Protein AF-A0A9E2NVZ0-F1 (afdb_monomer_lite)

Secondary structure (DSSP, 8-state):
-HHHHHHHHHHTTT-HHHHHHHHHTT----HHHHHH-----SSEEEETTSTTS-GGGTSSSS--SEEEEEE-GGGTTS-EEEEEE---HHHHHHHHHHHTTTPEEEEETTT--HHHHHHHHHTT--EEEE-SS-GGG-S--SS--TTEEEEES-SSS--PPPSSS-HHHHHHHH-SEEEEES--HHHHHHHHTTTTTS--EEEEEGGGTT-HHHHHHS-TTTEEEESSGGGS------

InterPro domains:
  IPR057666 Smf/DprA, SLOG domain [PF02481] (47-87)

Sequence (238 aa):
MKKLILYLLEKYHGNWDMIYDSISNKEPIDWNIVNKVNDKFDFEYMPIVSDNYPNKLKTIYMPPFSLFYKGNLNFINKNVLSIIGNLNHNEVDQLLRLAKNNVVICITNNDLNEYLFNKIISLKIRAIILCEKSINNFKFKKTNYNNIILLSEYNNSNFDKSIDQTIERLLYAFSDKIFIKNVSKERLMYLISNYENEPKNFYSLEKYKDNIELNNIFNKNQLSFVKQIDDINFLVKS

Radius of gyration: 18.4 Å; chains: 1; bounding box: 43×40×50 Å

Structure (mmCIF, N/CA/C/O backbone):
data_AF-A0A9E2NVZ0-F1
#
_entry.id   AF-A0A9E2NVZ0-F1
#
loop_
_atom_site.group_PDB
_atom_site.id
_atom_site.type_symbol
_atom_site.label_atom_id
_atom_site.label_alt_id
_atom_site.label_comp_id
_atom_site.label_asym_id
_atom_site.label_entity_id
_atom_site.label_seq_id
_atom_site.pdbx_PDB_ins_code
_atom_site.Cartn_x
_atom_site.Cartn_y
_atom_site.Cartn_z
_atom_site.occupancy
_atom_site.B_iso_or_equiv
_atom_site.auth_seq_id
_atom_site.auth_comp_id
_atom_site.auth_asym_id
_atom_site.auth_atom_id
_atom_site.pdbx_PDB_model_num
ATOM 1 N N . MET A 1 1 ? 7.855 -4.351 -23.048 1.00 83.12 1 MET A N 1
ATOM 2 C CA . MET A 1 1 ? 7.614 -3.364 -21.970 1.00 83.12 1 MET A CA 1
ATOM 3 C C . MET A 1 1 ? 7.941 -3.898 -20.571 1.00 83.12 1 MET A C 1
ATOM 5 O O . MET A 1 1 ? 8.785 -3.308 -19.917 1.00 83.12 1 MET A O 1
ATOM 9 N N . LYS A 1 2 ? 7.372 -5.029 -20.113 1.00 88.19 2 LYS A N 1
ATOM 10 C CA . LYS A 1 2 ? 7.627 -5.567 -18.752 1.00 88.19 2 LYS A CA 1
ATOM 11 C C . LYS A 1 2 ? 9.113 -5.782 -18.408 1.00 88.19 2 LYS A C 1
ATOM 13 O O . LYS A 1 2 ? 9.548 -5.347 -17.351 1.00 88.19 2 LYS A O 1
ATOM 18 N N . LYS A 1 3 ? 9.897 -6.398 -19.307 1.00 89.50 3 LYS A N 1
ATOM 19 C CA . LYS A 1 3 ? 11.349 -6.600 -19.108 1.00 89.50 3 LYS A CA 1
ATOM 20 C C . LYS A 1 3 ? 12.141 -5.295 -19.027 1.00 89.50 3 LYS A C 1
ATOM 22 O O . LYS A 1 3 ? 13.093 -5.223 -18.268 1.00 89.50 3 LYS A O 1
ATOM 27 N N . LEU A 1 4 ? 11.728 -4.268 -19.772 1.00 92.94 4 LEU A N 1
ATOM 28 C CA . LEU A 1 4 ? 12.364 -2.955 -19.699 1.00 92.94 4 LEU A CA 1
ATOM 29 C C . LEU A 1 4 ? 12.153 -2.328 -18.317 1.00 92.94 4 LEU A C 1
ATOM 31 O O . LEU A 1 4 ? 13.103 -1.853 -17.718 1.00 92.94 4 LEU A O 1
ATOM 35 N N . ILE A 1 5 ? 10.929 -2.379 -17.787 1.00 93.88 5 ILE A N 1
ATOM 36 C CA . ILE A 1 5 ? 10.644 -1.877 -16.435 1.00 93.88 5 ILE A CA 1
ATOM 37 C C . ILE A 1 5 ? 11.486 -2.623 -15.395 1.00 93.88 5 ILE A C 1
ATOM 39 O O . ILE A 1 5 ? 12.094 -1.986 -14.542 1.00 93.88 5 ILE A O 1
ATOM 43 N N . LEU A 1 6 ? 11.571 -3.954 -15.493 1.00 92.06 6 LEU A N 1
ATOM 44 C CA . LEU A 1 6 ? 12.400 -4.748 -14.585 1.00 92.06 6 LEU A CA 1
ATOM 45 C C . LEU A 1 6 ? 13.889 -4.382 -14.691 1.00 92.06 6 LEU A C 1
ATOM 47 O O . LEU A 1 6 ? 14.533 -4.172 -13.670 1.00 92.06 6 LEU A O 1
ATOM 51 N N . TYR A 1 7 ? 14.408 -4.223 -15.911 1.00 93.44 7 TYR A N 1
ATOM 52 C CA . TYR A 1 7 ? 15.768 -3.740 -16.157 1.00 93.44 7 TYR A CA 1
ATOM 53 C C . TYR A 1 7 ? 16.036 -2.386 -15.487 1.00 93.44 7 TYR A C 1
ATOM 55 O O . TYR A 1 7 ? 17.049 -2.227 -14.814 1.00 93.44 7 TYR A O 1
ATOM 63 N N . LEU A 1 8 ? 15.133 -1.415 -15.651 1.00 94.00 8 LEU A N 1
ATOM 64 C CA . LEU A 1 8 ? 15.290 -0.081 -15.068 1.00 94.00 8 LEU A CA 1
ATOM 65 C C . LEU A 1 8 ? 15.237 -0.127 -13.537 1.00 94.00 8 LEU A C 1
ATOM 67 O O . LEU A 1 8 ? 16.029 0.545 -12.884 1.00 94.00 8 LEU A O 1
ATOM 71 N N . LEU A 1 9 ? 14.363 -0.960 -12.966 1.00 91.69 9 LEU A N 1
ATOM 72 C CA . LEU A 1 9 ? 14.306 -1.190 -11.520 1.00 91.69 9 LEU A CA 1
ATOM 73 C C . LEU A 1 9 ? 15.616 -1.773 -10.982 1.00 91.69 9 LEU A C 1
ATOM 75 O O . LEU A 1 9 ? 16.068 -1.353 -9.923 1.00 91.69 9 LEU A O 1
ATOM 79 N N . GLU A 1 10 ? 16.246 -2.703 -11.704 1.00 89.56 10 GLU A N 1
ATOM 80 C CA . GLU A 1 10 ? 17.553 -3.248 -11.322 1.00 89.56 10 GLU A CA 1
ATOM 81 C C . GLU A 1 10 ? 18.675 -2.218 -11.471 1.00 89.56 10 GLU A C 1
ATOM 83 O O . GLU A 1 10 ? 19.446 -2.024 -10.531 1.00 89.56 10 GLU A O 1
ATOM 88 N N . LYS A 1 11 ? 18.739 -1.53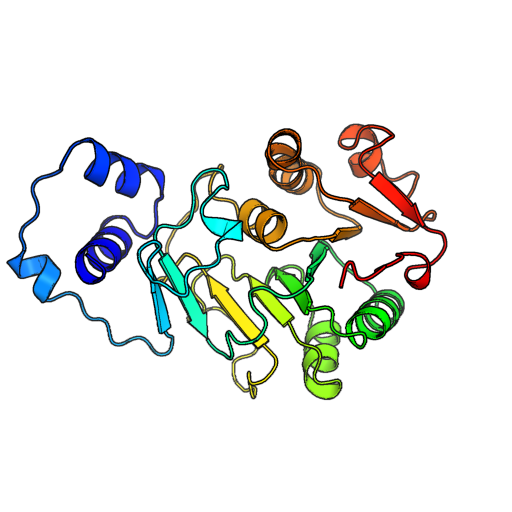4 -12.621 1.00 91.69 11 LYS A N 1
ATOM 89 C CA . LYS A 1 11 ? 19.762 -0.530 -12.946 1.00 91.69 11 LYS A CA 1
ATOM 90 C C . LYS A 1 11 ? 19.761 0.637 -11.962 1.00 91.69 11 LYS A C 1
ATOM 92 O O . LYS A 1 11 ? 20.824 1.087 -11.551 1.00 91.69 11 LYS A O 1
ATOM 97 N N . TYR A 1 12 ? 18.575 1.123 -11.607 1.00 92.12 12 TYR A N 1
ATOM 98 C CA . TYR A 1 12 ? 18.390 2.287 -10.743 1.00 92.12 12 TYR A CA 1
ATOM 99 C C . TYR A 1 12 ? 18.000 1.914 -9.313 1.00 92.12 12 TYR A C 1
ATOM 101 O O . TYR A 1 12 ? 17.611 2.777 -8.533 1.00 92.12 12 TYR A O 1
ATOM 109 N N . HIS A 1 13 ? 18.092 0.629 -8.960 1.00 89.38 13 HIS A N 1
ATOM 110 C CA . HIS A 1 13 ? 17.803 0.108 -7.622 1.00 89.38 13 HIS A CA 1
ATOM 111 C C . HIS A 1 13 ? 16.420 0.496 -7.066 1.00 89.38 13 HIS A C 1
ATOM 113 O O . HIS A 1 13 ? 16.228 0.578 -5.857 1.00 89.38 13 HIS A O 1
ATOM 119 N N . GLY A 1 14 ? 15.439 0.712 -7.942 1.00 88.94 14 GLY A N 1
ATOM 120 C CA . GLY A 1 14 ? 14.098 1.147 -7.557 1.00 88.94 14 GLY A CA 1
ATOM 121 C C . GLY A 1 14 ? 13.960 2.642 -7.252 1.00 88.94 14 GLY A C 1
ATOM 122 O O . GLY A 1 14 ? 12.887 3.041 -6.801 1.00 88.94 14 GLY A O 1
ATOM 123 N N . ASN A 1 15 ? 14.988 3.462 -7.514 1.00 90.88 15 ASN A N 1
ATOM 124 C CA . ASN A 1 15 ? 14.900 4.918 -7.418 1.00 90.88 15 ASN A CA 1
ATOM 125 C C . ASN A 1 15 ? 13.904 5.454 -8.449 1.00 90.88 15 ASN A C 1
ATOM 127 O O . ASN A 1 15 ? 14.134 5.361 -9.656 1.00 90.88 15 ASN A O 1
ATOM 131 N N . TRP A 1 16 ? 12.796 6.011 -7.967 1.00 93.12 16 TRP A N 1
ATOM 132 C CA . TRP A 1 16 ? 11.724 6.460 -8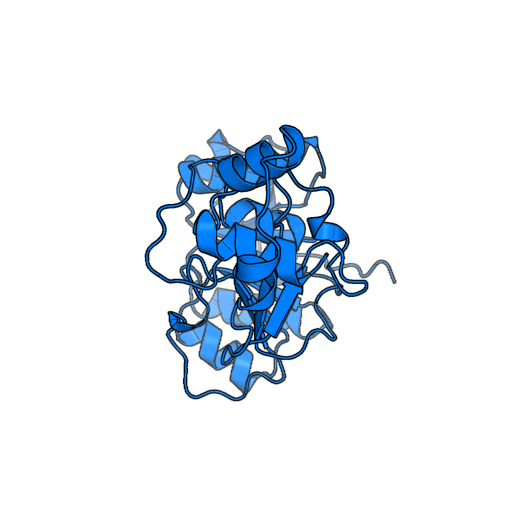.843 1.00 93.12 16 TRP A CA 1
ATOM 133 C C . TRP A 1 16 ? 12.155 7.592 -9.785 1.00 93.12 16 TRP A C 1
ATOM 135 O O . TRP A 1 16 ? 11.894 7.486 -10.981 1.00 93.12 16 TRP A O 1
ATOM 145 N N . ASP A 1 17 ? 12.845 8.619 -9.277 1.00 92.94 17 ASP A N 1
ATOM 146 C CA . ASP A 1 17 ? 13.248 9.798 -10.059 1.00 92.94 17 ASP A CA 1
ATOM 147 C C . ASP A 1 17 ? 14.198 9.407 -11.189 1.00 92.94 17 ASP A C 1
ATOM 149 O O . ASP A 1 17 ? 13.962 9.736 -12.347 1.00 92.94 17 ASP A O 1
ATOM 153 N N . MET A 1 18 ? 15.209 8.586 -10.892 1.00 93.69 18 MET A N 1
ATOM 154 C CA . MET A 1 18 ? 16.154 8.116 -11.908 1.00 93.69 18 MET A CA 1
ATOM 155 C C . MET A 1 18 ? 15.476 7.263 -12.987 1.00 93.69 18 MET A C 1
ATOM 157 O O . MET A 1 18 ? 15.799 7.379 -14.172 1.00 93.69 18 MET A O 1
ATOM 161 N N . ILE A 1 19 ? 14.518 6.411 -12.603 1.00 94.19 19 ILE A N 1
ATOM 162 C CA . ILE A 1 19 ? 13.745 5.625 -13.572 1.00 94.19 19 ILE A CA 1
ATOM 163 C C . ILE A 1 19 ? 12.884 6.561 -14.422 1.00 94.19 19 ILE A C 1
ATOM 165 O O . ILE A 1 19 ? 12.905 6.454 -15.650 1.00 94.19 19 ILE A O 1
ATOM 169 N N . TYR A 1 20 ? 12.157 7.488 -13.799 1.00 95.12 20 TYR A N 1
ATOM 170 C CA . TYR A 1 20 ? 11.312 8.450 -14.497 1.00 95.12 20 TYR A CA 1
ATOM 171 C C . TYR A 1 20 ? 12.118 9.312 -15.474 1.00 95.12 20 TYR A C 1
ATOM 173 O O . TYR A 1 20 ? 11.728 9.443 -16.637 1.00 95.12 20 TYR A O 1
ATOM 181 N N . ASP A 1 21 ? 13.270 9.823 -15.049 1.00 95.50 21 ASP A N 1
ATOM 182 C CA . ASP A 1 21 ? 14.170 10.630 -15.868 1.00 95.50 21 ASP A CA 1
ATOM 183 C C . ASP A 1 21 ? 14.737 9.830 -17.038 1.00 95.50 21 ASP A C 1
ATOM 185 O O . ASP A 1 21 ? 14.776 10.334 -18.161 1.00 95.50 21 ASP A O 1
ATOM 189 N N . SER A 1 22 ? 15.124 8.568 -16.821 1.00 95.81 22 SER A N 1
ATOM 190 C CA . SER A 1 22 ? 15.619 7.704 -17.902 1.00 95.81 22 SER A CA 1
ATOM 191 C C . SER A 1 22 ? 14.569 7.481 -18.994 1.00 95.81 22 SER A C 1
ATOM 193 O O . SER A 1 22 ? 14.885 7.500 -20.186 1.00 95.81 22 SER A O 1
ATOM 195 N N . ILE A 1 23 ? 13.300 7.330 -18.601 1.00 94.19 23 ILE A N 1
ATOM 196 C CA . ILE A 1 23 ? 12.178 7.147 -19.524 1.00 94.19 23 ILE A CA 1
ATOM 197 C C . ILE A 1 23 ? 11.861 8.467 -20.233 1.00 94.19 23 ILE A C 1
ATOM 199 O O . ILE A 1 23 ? 11.748 8.497 -21.460 1.00 94.19 23 ILE A O 1
ATOM 203 N N . SER A 1 24 ? 11.747 9.559 -19.474 1.00 94.88 24 SER A N 1
ATOM 204 C CA . SER A 1 24 ? 11.370 10.885 -19.976 1.00 94.88 24 SER A CA 1
ATOM 205 C C . SER A 1 24 ? 12.396 11.434 -20.963 1.00 94.88 24 SER A C 1
ATOM 207 O O . SER A 1 24 ? 12.030 11.955 -22.017 1.00 94.88 24 SER A O 1
ATOM 209 N N . ASN A 1 25 ? 13.682 11.228 -20.675 1.00 96.56 25 ASN A N 1
ATOM 210 C CA . ASN A 1 25 ? 14.786 11.644 -21.537 1.00 96.56 25 ASN A CA 1
ATOM 211 C C . ASN A 1 25 ? 15.115 10.627 -22.642 1.00 96.56 25 ASN A C 1
ATOM 213 O O . ASN A 1 25 ? 16.047 10.854 -23.411 1.00 96.56 25 ASN A O 1
ATOM 217 N N . LYS A 1 26 ? 14.351 9.527 -22.751 1.00 94.38 26 LYS A N 1
ATOM 218 C CA . LYS A 1 26 ? 14.560 8.449 -23.733 1.00 94.38 26 LYS A CA 1
ATOM 219 C C . LYS A 1 26 ? 16.007 7.955 -23.745 1.00 94.38 26 LYS A C 1
ATOM 221 O O . LYS A 1 26 ? 16.623 7.858 -24.808 1.00 94.38 26 LYS A O 1
ATOM 226 N N . GLU A 1 27 ? 16.544 7.674 -22.559 1.00 94.56 27 GLU A N 1
ATOM 227 C CA . GLU A 1 27 ? 17.902 7.164 -22.406 1.00 94.56 27 GLU A CA 1
ATOM 228 C C . GLU A 1 27 ? 18.142 5.993 -23.383 1.00 94.56 27 GLU A C 1
ATOM 230 O O . GLU A 1 27 ? 17.300 5.091 -23.476 1.00 94.56 27 GLU A O 1
ATOM 235 N N . PRO A 1 28 ? 19.260 5.979 -24.134 1.00 94.00 28 PRO A N 1
ATOM 236 C CA . PRO A 1 28 ? 19.590 4.859 -25.004 1.00 94.00 28 PRO A CA 1
ATOM 237 C C . PRO A 1 28 ? 19.654 3.538 -24.226 1.00 94.00 28 PRO A C 1
ATOM 239 O O . PRO A 1 28 ? 20.349 3.422 -23.218 1.00 94.00 28 PRO A O 1
ATOM 242 N N . ILE A 1 29 ? 18.943 2.521 -24.718 1.00 93.75 29 ILE A N 1
ATOM 243 C CA . ILE A 1 29 ? 18.839 1.205 -24.077 1.00 93.75 29 ILE A CA 1
ATOM 244 C C . ILE A 1 29 ? 19.488 0.142 -24.961 1.00 93.75 29 ILE A C 1
ATOM 246 O O . ILE A 1 29 ? 19.088 -0.053 -26.111 1.00 93.75 29 ILE A O 1
ATOM 250 N N . ASP A 1 30 ? 20.435 -0.609 -24.394 1.00 93.38 30 ASP A N 1
ATOM 251 C CA . ASP A 1 30 ? 20.927 -1.844 -25.004 1.00 93.38 30 ASP A CA 1
ATOM 252 C C . ASP A 1 30 ? 19.957 -2.999 -24.718 1.00 93.38 30 ASP A C 1
ATOM 254 O O . ASP A 1 30 ? 19.926 -3.593 -23.633 1.00 93.38 30 ASP A O 1
ATOM 258 N N . TRP A 1 31 ? 19.164 -3.348 -25.728 1.00 93.31 31 TRP A N 1
ATOM 259 C CA . TRP A 1 31 ? 18.188 -4.432 -25.646 1.00 93.31 31 TRP A CA 1
ATOM 260 C C . TRP A 1 31 ? 18.813 -5.810 -25.403 1.00 93.31 31 TRP A C 1
ATOM 262 O O . TRP A 1 31 ? 18.131 -6.689 -24.872 1.00 93.31 31 TRP A O 1
ATOM 272 N N . ASN A 1 32 ? 20.099 -6.015 -25.712 1.00 93.19 32 ASN A N 1
ATOM 273 C CA . ASN A 1 32 ? 20.780 -7.268 -25.382 1.00 93.19 32 ASN A CA 1
ATOM 274 C C . ASN A 1 32 ? 20.917 -7.452 -23.870 1.00 93.19 32 ASN A C 1
ATOM 276 O O . ASN A 1 32 ? 20.829 -8.581 -23.387 1.00 93.19 32 ASN A O 1
ATOM 280 N N . ILE A 1 33 ? 21.102 -6.361 -23.121 1.00 91.44 33 ILE A N 1
ATOM 281 C CA . ILE A 1 33 ? 21.151 -6.390 -21.655 1.00 91.44 33 ILE A CA 1
ATOM 282 C C . ILE A 1 33 ? 19.743 -6.606 -21.100 1.00 91.44 33 ILE A C 1
ATOM 284 O O . ILE A 1 33 ? 19.542 -7.505 -20.287 1.00 91.44 33 ILE A O 1
ATOM 288 N N . VAL A 1 34 ? 18.748 -5.867 -21.603 1.00 92.12 34 VAL A N 1
ATOM 289 C CA . VAL A 1 34 ? 17.343 -6.007 -21.171 1.00 92.12 34 VAL A CA 1
ATOM 290 C C . VAL A 1 34 ? 16.836 -7.440 -21.341 1.00 92.12 34 VAL A C 1
ATOM 292 O O . VAL A 1 34 ? 16.150 -7.975 -20.472 1.00 92.12 34 VAL A O 1
ATOM 295 N N . ASN A 1 35 ? 17.185 -8.095 -22.450 1.00 89.25 35 ASN A N 1
ATOM 296 C CA . ASN A 1 35 ? 16.751 -9.463 -22.720 1.00 89.25 35 ASN A CA 1
ATOM 297 C C . ASN A 1 35 ? 17.386 -10.502 -21.783 1.00 89.25 35 ASN A C 1
ATOM 299 O O . ASN A 1 35 ? 16.793 -11.570 -21.605 1.00 89.25 35 ASN A O 1
ATOM 303 N N . LYS A 1 36 ? 18.538 -10.179 -21.177 1.00 88.56 36 LYS A N 1
ATOM 304 C CA . LYS A 1 36 ? 19.273 -11.019 -20.218 1.00 88.56 36 LYS A CA 1
ATOM 305 C C . LYS A 1 36 ? 18.851 -10.817 -18.761 1.00 88.56 36 LYS A C 1
ATOM 307 O O . LYS A 1 36 ? 19.298 -11.591 -17.919 1.00 88.56 36 LYS A O 1
ATOM 312 N N . VAL A 1 37 ? 18.023 -9.813 -18.461 1.00 85.62 37 VAL A N 1
ATOM 313 C CA . VAL A 1 37 ? 17.510 -9.592 -17.102 1.00 85.62 37 VAL A CA 1
ATOM 314 C C . VAL A 1 37 ? 16.804 -10.849 -16.606 1.00 85.62 37 VAL A C 1
ATOM 316 O O . VAL A 1 37 ? 15.959 -11.418 -17.304 1.00 85.62 37 VAL A O 1
ATOM 319 N N . ASN A 1 38 ? 17.196 -11.287 -15.411 1.00 75.56 38 ASN A N 1
ATOM 320 C CA . ASN A 1 38 ? 16.696 -12.500 -14.791 1.00 75.56 38 ASN A CA 1
ATOM 321 C C . ASN A 1 38 ? 15.395 -12.192 -14.047 1.00 75.56 38 ASN A C 1
ATOM 323 O O . ASN A 1 38 ? 15.379 -11.408 -13.108 1.00 75.56 38 ASN A O 1
ATOM 327 N N . ASP A 1 39 ? 14.310 -12.845 -14.442 1.00 72.31 39 ASP A N 1
ATOM 328 C CA . ASP A 1 39 ? 12.994 -12.724 -13.814 1.00 72.31 39 ASP A CA 1
ATOM 329 C C . ASP A 1 39 ? 12.719 -13.826 -12.778 1.00 72.31 39 ASP A C 1
ATOM 331 O O . ASP A 1 39 ? 11.611 -13.926 -12.247 1.00 72.31 39 ASP A O 1
ATOM 335 N N . LYS A 1 40 ? 13.724 -14.650 -12.454 1.00 75.19 40 LYS A N 1
ATOM 336 C CA . LYS A 1 40 ? 13.611 -15.710 -11.447 1.00 75.19 40 LYS A CA 1
ATOM 337 C C . LYS A 1 40 ? 13.743 -15.142 -10.037 1.00 75.19 40 LYS A C 1
ATOM 339 O O . LYS A 1 40 ? 14.825 -15.151 -9.452 1.00 75.19 40 LYS A O 1
ATOM 344 N N . PHE A 1 41 ? 12.621 -14.693 -9.493 1.00 79.00 41 PHE A N 1
ATOM 345 C CA . PHE A 1 41 ? 12.470 -14.355 -8.081 1.00 79.00 41 PHE A CA 1
ATOM 346 C C . PHE A 1 41 ? 11.609 -15.407 -7.362 1.00 79.00 41 PHE A C 1
ATOM 348 O O . PHE A 1 41 ? 10.772 -16.063 -7.978 1.00 79.00 41 PHE A O 1
ATOM 355 N N . ASP A 1 42 ? 11.744 -15.513 -6.036 1.00 82.62 42 ASP A N 1
ATOM 356 C CA . ASP A 1 42 ? 10.848 -16.321 -5.178 1.00 82.62 42 ASP A CA 1
ATOM 357 C C . ASP A 1 42 ? 9.477 -15.646 -4.930 1.00 82.62 42 ASP A C 1
ATOM 359 O O . ASP A 1 42 ? 8.699 -16.040 -4.048 1.00 82.62 42 ASP A O 1
ATOM 363 N N . PHE A 1 43 ? 9.213 -14.572 -5.667 1.00 85.56 43 PHE A N 1
ATOM 364 C CA . PHE A 1 43 ? 8.031 -13.729 -5.626 1.00 85.56 43 PHE A CA 1
ATOM 365 C C . PHE A 1 43 ? 7.684 -13.281 -7.046 1.00 85.56 43 PHE A C 1
ATOM 367 O O . PHE A 1 43 ? 8.495 -13.360 -7.965 1.00 85.56 43 PHE A O 1
ATOM 374 N N . GLU A 1 44 ? 6.466 -12.801 -7.230 1.00 90.88 44 GLU A N 1
ATOM 375 C CA . GLU A 1 44 ? 5.999 -12.310 -8.518 1.00 90.88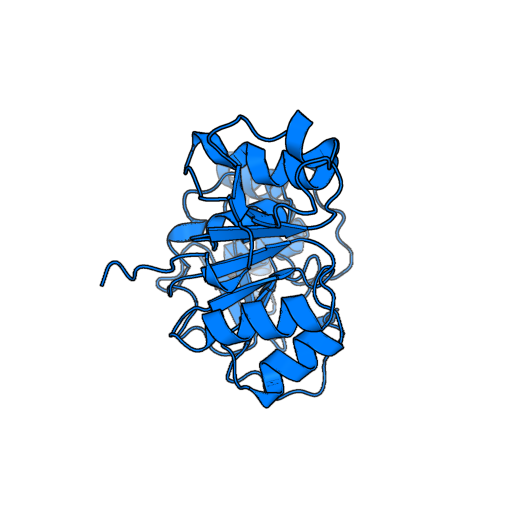 44 GLU A CA 1
ATOM 376 C C . GLU A 1 44 ? 6.241 -10.802 -8.630 1.00 90.88 44 GLU A C 1
ATOM 378 O O . GLU A 1 44 ? 6.489 -10.113 -7.637 1.00 90.88 44 GLU A O 1
ATOM 383 N N . TYR A 1 45 ? 6.179 -10.275 -9.851 1.00 92.25 45 TYR A N 1
ATOM 384 C CA . TYR A 1 45 ? 6.269 -8.842 -10.098 1.00 92.25 45 TYR A CA 1
ATOM 385 C C . TYR A 1 45 ? 5.159 -8.388 -11.042 1.00 92.25 45 TYR A C 1
ATOM 387 O O . TYR A 1 45 ? 4.789 -9.070 -11.998 1.00 92.25 45 TYR A O 1
ATOM 395 N N . MET A 1 46 ? 4.621 -7.211 -10.757 1.00 94.00 46 MET A N 1
ATOM 396 C CA . MET A 1 46 ? 3.489 -6.611 -11.439 1.00 94.00 46 MET A CA 1
ATOM 397 C C . MET A 1 46 ? 3.870 -5.196 -11.877 1.00 94.00 46 MET A C 1
ATOM 399 O O . MET A 1 46 ? 3.677 -4.240 -11.122 1.00 94.00 46 MET A O 1
ATOM 403 N N . PRO A 1 47 ? 4.425 -5.047 -13.092 1.00 94.31 47 PRO A N 1
ATOM 404 C CA . PRO A 1 47 ? 4.705 -3.742 -13.679 1.00 94.31 47 PRO A CA 1
ATOM 405 C C . PRO A 1 47 ? 3.437 -2.900 -13.825 1.00 94.31 47 PRO A C 1
ATOM 407 O O . PRO A 1 47 ? 2.374 -3.465 -14.083 1.00 94.31 47 PRO A O 1
ATOM 410 N N . ILE A 1 48 ? 3.562 -1.572 -13.785 1.00 94.75 48 ILE A N 1
ATOM 411 C CA . ILE A 1 48 ? 2.454 -0.604 -13.927 1.00 94.75 48 ILE A CA 1
ATOM 412 C C . ILE A 1 48 ? 1.623 -0.788 -15.208 1.00 94.75 48 ILE A C 1
ATOM 414 O O . ILE A 1 48 ? 0.433 -0.486 -15.244 1.00 94.75 48 ILE A O 1
ATOM 418 N N . VAL A 1 49 ? 2.242 -1.350 -16.250 1.00 92.56 49 VAL A N 1
ATOM 419 C CA . VAL A 1 49 ? 1.617 -1.684 -17.542 1.00 92.56 49 VAL A CA 1
ATOM 420 C C . VAL A 1 49 ? 0.862 -3.019 -17.543 1.00 92.56 49 VAL A C 1
ATOM 422 O O . VAL A 1 49 ? 0.415 -3.464 -18.594 1.00 92.56 49 VAL A O 1
ATOM 425 N N . SER A 1 50 ? 0.791 -3.717 -16.410 1.00 92.12 50 SER A N 1
ATOM 426 C CA . SER A 1 50 ? 0.072 -4.990 -16.305 1.00 92.12 50 SER A CA 1
ATOM 427 C C . SER A 1 50 ? -1.419 -4.746 -16.101 1.00 92.12 50 SER A C 1
ATOM 429 O O . SER A 1 50 ? -1.804 -3.864 -15.335 1.00 92.12 50 SER A O 1
ATOM 431 N N . ASP A 1 51 ? -2.258 -5.572 -16.723 1.00 90.69 51 ASP A N 1
ATOM 432 C CA . ASP A 1 51 ? -3.721 -5.436 -16.646 1.00 90.69 51 ASP A CA 1
ATOM 433 C C . ASP A 1 51 ? -4.254 -5.560 -15.212 1.00 90.69 51 ASP A C 1
ATOM 435 O O . ASP A 1 51 ? -5.219 -4.902 -14.834 1.00 90.69 51 ASP A O 1
ATOM 439 N N . ASN A 1 52 ? -3.590 -6.373 -14.389 1.00 89.75 52 ASN A N 1
ATOM 440 C CA . ASN A 1 52 ? -3.924 -6.588 -12.984 1.00 89.75 52 ASN A CA 1
ATOM 441 C C . ASN A 1 52 ? -3.320 -5.543 -12.027 1.00 89.75 52 ASN A C 1
ATOM 443 O O . ASN A 1 52 ? -3.529 -5.657 -10.818 1.00 89.75 52 ASN A O 1
ATOM 447 N N . TYR A 1 53 ? -2.599 -4.532 -12.528 1.00 93.81 53 TYR A N 1
ATOM 448 C CA . TYR A 1 53 ? -2.011 -3.496 -11.681 1.00 93.81 53 TYR A CA 1
ATOM 449 C C . TYR A 1 53 ? -3.109 -2.662 -10.984 1.00 93.81 53 TYR A C 1
ATOM 451 O O . TYR A 1 53 ? -3.988 -2.134 -11.676 1.00 93.81 53 TYR A O 1
ATOM 459 N N . PRO A 1 54 ? -3.073 -2.491 -9.644 1.00 92.06 54 PRO A N 1
ATOM 460 C CA . PRO A 1 54 ? -4.122 -1.808 -8.894 1.00 92.06 54 PRO A CA 1
ATOM 461 C C . PRO A 1 54 ? -4.349 -0.382 -9.387 1.00 92.06 54 PRO A C 1
ATOM 463 O O . PRO A 1 54 ? -3.449 0.456 -9.338 1.00 92.06 54 PRO A O 1
ATOM 466 N N . ASN A 1 55 ? -5.574 -0.075 -9.820 1.00 88.75 55 ASN A N 1
ATOM 467 C CA . ASN A 1 55 ? -5.903 1.258 -10.332 1.00 88.75 55 ASN A CA 1
ATOM 468 C C . ASN A 1 55 ? -5.691 2.354 -9.277 1.00 88.75 55 ASN A C 1
ATOM 470 O O . ASN A 1 55 ? -5.213 3.427 -9.629 1.00 88.75 55 ASN A O 1
ATOM 474 N N . LYS A 1 56 ? -5.938 2.046 -7.993 1.00 88.94 56 LYS A N 1
ATOM 475 C CA . LYS A 1 56 ? -5.677 2.942 -6.852 1.00 88.94 56 LYS A CA 1
ATOM 476 C C . LYS A 1 56 ? -4.227 3.458 -6.803 1.00 88.94 56 LYS A C 1
ATOM 478 O O . LYS A 1 56 ? -3.985 4.535 -6.287 1.00 88.94 56 LYS A O 1
ATOM 483 N N . LEU A 1 57 ? -3.263 2.714 -7.356 1.00 92.12 57 LEU A N 1
ATOM 484 C CA . LEU A 1 57 ? -1.844 3.087 -7.376 1.00 92.12 57 LEU A CA 1
ATOM 485 C C . LEU A 1 57 ? -1.395 3.794 -8.659 1.00 92.12 57 LEU A C 1
ATOM 487 O O . LEU A 1 57 ? -0.247 4.222 -8.734 1.00 92.12 57 LEU A O 1
ATOM 491 N N . LYS A 1 58 ? -2.241 3.888 -9.692 1.00 90.12 58 LYS A N 1
ATOM 492 C CA . LYS A 1 58 ? -1.870 4.547 -10.959 1.00 90.12 58 LYS A CA 1
ATOM 493 C C . LYS A 1 58 ? -1.943 6.070 -10.867 1.00 90.12 58 LYS A C 1
ATOM 495 O O . LYS A 1 58 ? -1.298 6.753 -11.651 1.00 90.12 58 LYS A O 1
ATOM 500 N N . THR A 1 59 ? -2.746 6.581 -9.938 1.00 84.19 59 THR A N 1
ATOM 501 C CA . THR A 1 59 ? -3.089 8.004 -9.817 1.00 84.19 59 THR A CA 1
ATOM 502 C C . THR A 1 59 ? -2.394 8.702 -8.656 1.00 84.19 59 THR A C 1
ATOM 504 O O . THR A 1 59 ? -2.602 9.894 -8.461 1.00 84.19 59 THR A O 1
ATOM 507 N N . ILE A 1 60 ? -1.596 7.980 -7.869 1.00 88.81 60 ILE A N 1
ATOM 508 C CA . ILE A 1 60 ? -0.861 8.585 -6.758 1.00 88.81 60 ILE A CA 1
ATOM 509 C C . ILE A 1 60 ? 0.384 9.312 -7.240 1.00 88.81 60 ILE A C 1
ATOM 511 O O . ILE A 1 60 ? 0.919 9.012 -8.306 1.00 88.81 60 ILE A O 1
ATOM 515 N N . TYR A 1 61 ? 0.878 10.219 -6.403 1.00 87.62 61 TYR A N 1
ATOM 516 C CA . TYR A 1 61 ? 2.193 10.811 -6.584 1.00 87.62 61 TYR A CA 1
ATOM 517 C C . TYR A 1 61 ? 3.277 9.716 -6.626 1.00 87.62 61 TYR A C 1
ATOM 519 O O . TYR A 1 61 ? 3.275 8.778 -5.818 1.00 87.62 61 TYR A O 1
ATOM 527 N N . MET A 1 62 ? 4.170 9.828 -7.615 1.00 91.19 62 MET A N 1
ATOM 528 C CA . MET A 1 62 ? 5.248 8.877 -7.915 1.00 91.19 62 MET A CA 1
ATOM 529 C C . MET A 1 62 ? 4.775 7.416 -8.057 1.00 91.19 62 MET A C 1
ATOM 531 O O . MET A 1 62 ? 5.267 6.541 -7.345 1.00 91.19 62 MET A O 1
ATOM 535 N N . PRO A 1 63 ? 3.807 7.080 -8.930 1.00 93.81 63 PRO A N 1
ATOM 536 C CA . PRO A 1 63 ? 3.227 5.736 -8.971 1.00 93.81 63 PRO A CA 1
ATOM 537 C C . PRO A 1 63 ? 4.323 4.670 -9.176 1.00 93.81 63 PRO A C 1
ATOM 539 O O . PRO A 1 63 ? 5.202 4.871 -10.020 1.00 93.81 63 PRO A O 1
ATOM 542 N N . PRO A 1 64 ? 4.321 3.553 -8.418 1.00 94.62 64 PRO A N 1
ATOM 543 C CA . PRO A 1 64 ? 5.355 2.532 -8.565 1.00 94.62 64 PRO A CA 1
ATOM 544 C C . PRO A 1 64 ? 5.435 2.018 -10.000 1.00 94.62 64 PRO A C 1
ATOM 546 O O . PRO A 1 64 ? 4.429 1.625 -10.588 1.00 94.62 64 PRO A O 1
ATOM 549 N N . PHE A 1 65 ? 6.641 1.952 -10.561 1.00 95.31 65 PHE A N 1
ATOM 550 C CA . PHE A 1 65 ? 6.826 1.359 -11.888 1.00 95.31 65 PHE A CA 1
ATOM 551 C C . PHE A 1 65 ? 6.540 -0.148 -11.889 1.00 95.31 65 PHE A C 1
ATOM 553 O O . PHE A 1 65 ? 6.117 -0.703 -12.906 1.00 95.31 65 PHE A O 1
ATOM 560 N N . SER A 1 66 ? 6.737 -0.816 -10.751 1.00 94.50 66 SER A N 1
ATOM 561 C CA . SER A 1 66 ? 6.341 -2.202 -10.520 1.00 94.50 66 SER A CA 1
ATOM 562 C C . SER A 1 66 ? 6.110 -2.449 -9.036 1.00 94.50 66 SER A C 1
ATOM 564 O O . SER A 1 66 ? 6.713 -1.796 -8.187 1.00 94.50 66 SER A O 1
ATOM 566 N N . LEU A 1 67 ? 5.279 -3.443 -8.737 1.00 95.25 67 LEU A N 1
ATOM 567 C CA . LEU A 1 67 ? 5.143 -4.017 -7.404 1.00 95.25 67 LEU A CA 1
ATOM 568 C C . LEU A 1 67 ? 5.661 -5.446 -7.426 1.00 95.25 67 LEU A C 1
ATOM 570 O O . LEU A 1 67 ? 5.224 -6.252 -8.243 1.00 95.25 67 LEU A O 1
ATOM 574 N N . PHE A 1 68 ? 6.556 -5.776 -6.515 1.00 94.50 68 PHE A N 1
ATOM 575 C CA . PHE A 1 68 ? 6.891 -7.151 -6.182 1.00 94.50 68 PHE A CA 1
ATOM 576 C C . PHE A 1 68 ? 5.876 -7.656 -5.168 1.00 94.50 68 PHE A C 1
ATOM 578 O O . PHE A 1 68 ? 5.484 -6.907 -4.269 1.00 94.50 68 PHE A O 1
ATOM 585 N N . TYR A 1 69 ? 5.419 -8.898 -5.315 1.00 94.50 69 TYR A N 1
ATOM 586 C CA . TYR A 1 69 ? 4.388 -9.443 -4.443 1.00 94.50 69 TYR A CA 1
ATOM 587 C C . TYR A 1 69 ? 4.497 -10.940 -4.182 1.00 94.50 69 TYR A C 1
ATOM 589 O O . TYR A 1 69 ? 5.026 -11.711 -4.979 1.00 94.50 69 TYR A O 1
ATOM 597 N N . LYS A 1 70 ? 3.934 -11.362 -3.048 1.00 93.19 70 LYS A N 1
ATOM 598 C CA . LYS A 1 70 ? 3.727 -12.772 -2.706 1.00 93.19 70 LYS A CA 1
ATOM 599 C C . LYS A 1 70 ? 2.359 -12.955 -2.063 1.00 93.19 70 LYS A C 1
ATOM 601 O O . LYS A 1 70 ? 1.992 -12.180 -1.184 1.00 93.19 70 LYS A O 1
ATOM 606 N N . GLY A 1 71 ? 1.639 -14.002 -2.460 1.00 91.69 71 GLY A N 1
ATOM 607 C CA . GLY A 1 71 ? 0.318 -14.328 -1.921 1.00 91.69 71 GLY A CA 1
ATOM 608 C C . GLY A 1 71 ? -0.817 -14.062 -2.911 1.00 91.69 71 GLY A C 1
ATOM 609 O O . GLY A 1 71 ? -0.602 -14.044 -4.118 1.00 91.69 71 GLY A O 1
ATOM 610 N N . ASN A 1 72 ? -2.043 -13.913 -2.406 1.00 87.88 72 ASN A N 1
ATOM 611 C CA . ASN A 1 72 ? -3.254 -13.976 -3.230 1.00 87.88 72 ASN A CA 1
ATOM 612 C C . ASN A 1 72 ? -3.837 -12.593 -3.568 1.00 87.88 72 ASN A C 1
ATOM 614 O O . ASN A 1 72 ? -4.461 -11.963 -2.718 1.00 87.88 72 ASN A O 1
ATOM 618 N N . LEU A 1 73 ? -3.741 -12.166 -4.832 1.00 91.44 73 LEU A N 1
ATOM 619 C CA . LEU A 1 73 ? -4.234 -10.863 -5.303 1.00 91.44 73 LEU A CA 1
ATOM 620 C C . LEU A 1 73 ? -5.769 -10.698 -5.320 1.00 91.44 73 LEU A C 1
ATOM 622 O O . LEU A 1 73 ? -6.245 -9.585 -5.537 1.00 91.44 73 LEU A O 1
ATOM 626 N N . ASN A 1 74 ? -6.568 -11.739 -5.051 1.00 91.25 74 ASN A N 1
ATOM 627 C CA . ASN A 1 74 ? -8.040 -11.711 -5.168 1.00 91.25 74 ASN A CA 1
ATOM 628 C C . ASN A 1 74 ? -8.742 -10.629 -4.327 1.00 91.25 74 ASN A C 1
ATOM 630 O O . ASN A 1 74 ? -9.925 -10.346 -4.535 1.00 91.25 74 ASN A O 1
ATOM 634 N N . PHE A 1 75 ? -8.048 -10.045 -3.351 1.00 91.31 75 PHE A N 1
ATOM 635 C CA . PHE A 1 75 ? -8.588 -9.008 -2.480 1.00 91.31 75 PHE A CA 1
ATOM 636 C C . PHE A 1 75 ? -7.837 -7.671 -2.542 1.00 91.31 75 PHE A C 1
ATOM 638 O O . PHE A 1 75 ? -8.158 -6.779 -1.763 1.00 91.31 75 PHE A O 1
ATOM 645 N N . ILE A 1 76 ? -6.909 -7.488 -3.489 1.00 91.75 76 ILE A N 1
ATOM 646 C CA . ILE A 1 76 ? -6.111 -6.254 -3.606 1.00 91.75 76 ILE A CA 1
ATOM 647 C C . ILE A 1 76 ? -6.958 -4.996 -3.876 1.00 91.75 76 ILE A C 1
ATOM 649 O O . ILE A 1 76 ? -6.578 -3.898 -3.488 1.00 91.75 76 ILE A O 1
ATOM 653 N N . ASN A 1 77 ? -8.131 -5.168 -4.496 1.00 89.06 77 ASN A N 1
ATOM 654 C CA . ASN A 1 77 ? -9.060 -4.089 -4.853 1.00 89.06 77 ASN A CA 1
ATOM 655 C C . ASN A 1 77 ? -10.314 -4.032 -3.955 1.00 89.06 77 ASN A C 1
ATOM 657 O O . ASN A 1 77 ? -11.303 -3.405 -4.326 1.00 89.06 77 ASN A O 1
ATOM 661 N N . LYS A 1 78 ? -10.337 -4.739 -2.816 1.00 91.19 78 LYS A N 1
ATOM 662 C CA . LYS A 1 78 ? -11.473 -4.703 -1.870 1.00 91.19 78 LYS A CA 1
ATOM 663 C C . LYS A 1 78 ? -11.402 -3.461 -0.974 1.00 91.19 78 LYS A C 1
ATOM 665 O O . LYS A 1 78 ? -10.436 -2.710 -1.043 1.00 91.19 78 LYS A O 1
ATOM 670 N N . ASN A 1 79 ? -12.420 -3.267 -0.133 1.00 91.69 79 ASN A N 1
ATOM 671 C CA . ASN A 1 79 ? -12.425 -2.192 0.858 1.00 91.69 79 ASN A CA 1
ATOM 672 C C . ASN A 1 79 ? -11.298 -2.406 1.876 1.00 91.69 79 ASN A C 1
ATOM 674 O O . ASN A 1 79 ? -11.217 -3.480 2.478 1.00 91.69 79 ASN A O 1
ATOM 678 N N . VAL A 1 80 ? -10.459 -1.395 2.079 1.00 94.12 80 VAL A N 1
ATOM 679 C CA . VAL A 1 80 ? -9.252 -1.446 2.902 1.00 94.12 80 VAL A CA 1
ATOM 680 C C . VAL A 1 80 ? -9.381 -0.543 4.125 1.00 94.12 80 VAL A C 1
ATOM 682 O O . VAL A 1 80 ? -9.622 0.663 4.016 1.00 94.12 80 VAL A O 1
ATOM 685 N N . LEU A 1 81 ? -9.143 -1.136 5.293 1.00 94.88 81 LEU A N 1
ATOM 686 C CA . LEU A 1 81 ? -8.825 -0.430 6.526 1.00 94.88 81 LEU A CA 1
ATOM 687 C C . LEU A 1 81 ? -7.317 -0.465 6.734 1.00 94.88 81 LEU A C 1
ATOM 689 O O . LEU A 1 81 ? -6.759 -1.523 7.034 1.00 94.88 81 LEU A O 1
ATOM 693 N N . SER A 1 82 ? -6.666 0.683 6.616 1.00 96.00 82 SER A N 1
ATOM 694 C CA . SER A 1 82 ? -5.254 0.775 6.950 1.00 96.00 82 SER A CA 1
ATOM 695 C C . SER A 1 82 ? -5.041 1.075 8.420 1.00 96.00 82 SER A C 1
ATOM 697 O O . SER A 1 82 ? -5.798 1.826 9.034 1.00 96.00 82 SER A O 1
ATOM 699 N N . ILE A 1 83 ? -3.986 0.494 8.972 1.00 95.56 83 ILE A N 1
ATOM 700 C CA . ILE A 1 83 ? -3.549 0.700 10.347 1.00 95.56 83 ILE A CA 1
ATOM 701 C C . ILE A 1 83 ? -2.157 1.314 10.291 1.00 95.56 83 ILE A C 1
ATOM 703 O O . ILE A 1 83 ? -1.271 0.763 9.638 1.00 95.56 83 ILE A O 1
ATOM 707 N N . ILE A 1 84 ? -1.962 2.424 10.998 1.00 93.94 84 ILE A N 1
ATOM 708 C CA . ILE A 1 84 ? -0.648 3.041 11.161 1.00 93.94 84 ILE A CA 1
ATOM 709 C C . ILE A 1 84 ? -0.353 3.297 12.643 1.00 93.94 84 ILE A C 1
ATOM 711 O O . ILE A 1 84 ? -1.170 3.855 13.386 1.00 93.94 84 ILE A O 1
ATOM 715 N N . GLY A 1 85 ? 0.838 2.860 13.056 1.00 91.06 85 GLY A N 1
ATOM 716 C CA . GLY A 1 85 ? 1.348 2.947 14.417 1.00 91.06 85 GLY A CA 1
ATOM 717 C C . GLY A 1 85 ? 1.014 1.761 15.329 1.00 91.06 85 GLY A C 1
ATOM 718 O O . GLY A 1 85 ? 0.437 0.748 14.930 1.00 91.06 85 GLY A O 1
ATOM 719 N N . ASN A 1 86 ? 1.435 1.876 16.591 1.00 85.75 86 ASN A N 1
ATOM 720 C CA . ASN A 1 86 ? 1.538 0.738 17.507 1.00 85.75 86 ASN A CA 1
ATOM 721 C C . ASN A 1 86 ? 0.250 0.482 18.297 1.00 85.75 86 ASN A C 1
ATOM 723 O O . ASN A 1 86 ? -0.053 1.167 19.277 1.00 85.75 86 ASN A O 1
ATOM 727 N N . LEU A 1 87 ? -0.478 -0.570 17.931 1.00 89.38 87 LEU A N 1
ATOM 728 C CA . LEU A 1 87 ? -1.692 -1.020 18.617 1.00 89.38 87 LEU A CA 1
ATOM 729 C C . LEU A 1 87 ? -1.398 -1.900 19.840 1.00 89.38 87 LEU A C 1
ATOM 731 O O . LEU A 1 87 ? -0.450 -2.684 19.836 1.00 89.38 87 LEU A O 1
ATOM 735 N N . ASN A 1 88 ? -2.247 -1.815 20.869 1.00 91.62 88 ASN A N 1
ATOM 736 C CA . ASN A 1 88 ? -2.271 -2.831 21.930 1.00 91.62 88 ASN A CA 1
ATOM 737 C C . ASN A 1 88 ? -3.159 -4.025 21.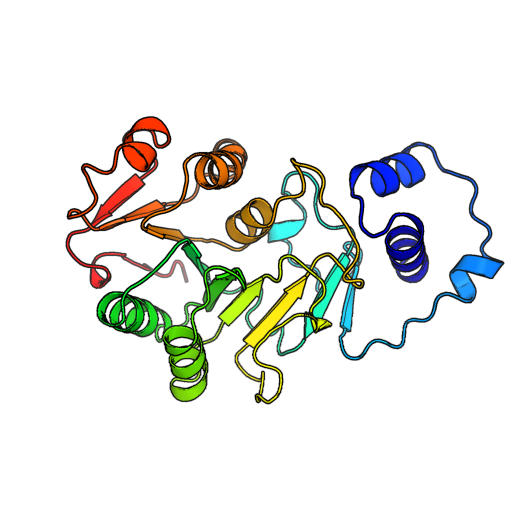527 1.00 91.62 88 ASN A C 1
ATOM 739 O O . ASN A 1 88 ? -3.884 -3.971 20.534 1.00 91.62 88 ASN A O 1
ATOM 743 N N . HIS A 1 89 ? -3.121 -5.105 22.312 1.00 94.50 89 HIS A N 1
ATOM 744 C CA . HIS A 1 89 ? -3.863 -6.334 22.005 1.00 94.50 89 HIS A CA 1
ATOM 745 C C . HIS A 1 89 ? -5.381 -6.119 21.876 1.00 94.50 89 HIS A C 1
ATOM 747 O O . HIS A 1 89 ? -5.995 -6.663 20.962 1.00 94.50 89 HIS A O 1
ATOM 753 N N . ASN A 1 90 ? -5.985 -5.298 22.744 1.00 92.31 90 ASN A N 1
ATOM 754 C CA . ASN A 1 90 ? -7.427 -5.044 22.705 1.00 92.31 90 ASN A CA 1
ATOM 755 C C . ASN A 1 90 ? -7.846 -4.298 21.427 1.00 92.31 90 ASN A C 1
ATOM 757 O O . ASN A 1 90 ? -8.836 -4.652 20.794 1.00 92.31 90 ASN A O 1
ATOM 761 N N . GLU A 1 91 ? -7.070 -3.292 21.024 1.00 91.81 91 GLU A N 1
ATOM 762 C CA . GLU A 1 91 ? -7.314 -2.525 19.797 1.00 91.81 91 GLU A CA 1
ATOM 763 C C . GLU A 1 91 ? -7.153 -3.396 18.549 1.00 91.81 91 GLU A C 1
ATOM 765 O O . GLU A 1 91 ? -7.981 -3.328 17.642 1.00 91.81 91 GLU A O 1
ATOM 770 N N . VAL A 1 92 ? -6.136 -4.267 18.527 1.00 93.31 92 VAL A N 1
ATOM 771 C CA . VAL A 1 92 ? -5.980 -5.289 17.481 1.00 93.31 92 VAL A CA 1
ATOM 772 C C . VAL A 1 92 ? -7.233 -6.162 17.396 1.00 93.31 92 VAL A C 1
ATOM 774 O O . VAL A 1 92 ? -7.802 -6.316 16.318 1.00 93.31 92 VAL A O 1
ATOM 777 N N . ASP A 1 93 ? -7.702 -6.702 18.521 1.00 93.06 93 ASP A N 1
ATOM 778 C CA . ASP A 1 93 ? -8.869 -7.585 18.538 1.00 93.06 93 ASP A CA 1
ATOM 779 C C . ASP A 1 93 ? -10.163 -6.881 18.095 1.00 93.06 93 ASP A C 1
ATOM 781 O O . ASP A 1 93 ? -11.039 -7.516 17.504 1.00 93.06 93 ASP A O 1
ATOM 785 N N . GLN A 1 94 ? -10.317 -5.582 18.360 1.00 90.44 94 GLN A N 1
ATOM 786 C CA . GLN A 1 94 ? -11.448 -4.791 1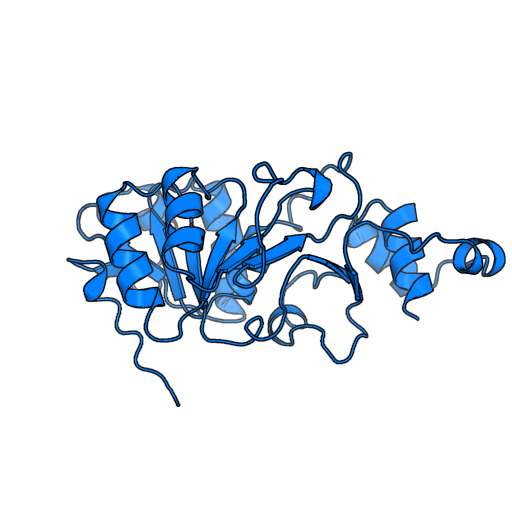7.860 1.00 90.44 94 GLN A CA 1
ATOM 787 C C . GLN A 1 94 ? -11.336 -4.523 16.349 1.00 90.44 94 GLN A C 1
ATOM 789 O O . GLN A 1 94 ? -12.271 -4.809 15.602 1.00 90.44 94 GLN A O 1
ATOM 794 N N . LEU A 1 95 ? -10.173 -4.083 15.856 1.00 91.00 95 LEU A N 1
ATOM 795 C CA . LEU A 1 95 ? -9.969 -3.822 14.421 1.00 91.00 95 LEU A CA 1
ATOM 796 C C . LEU A 1 95 ? -10.151 -5.082 13.572 1.00 91.00 95 LEU A C 1
ATOM 798 O O . LEU A 1 95 ? -10.776 -5.044 12.512 1.00 91.00 95 LEU A O 1
ATOM 802 N N . LEU A 1 96 ? -9.653 -6.226 14.043 1.00 91.62 96 LEU A N 1
ATOM 803 C CA . LEU A 1 96 ? -9.815 -7.489 13.325 1.00 91.62 96 LEU A CA 1
ATOM 804 C C . LEU A 1 96 ? -11.255 -8.013 13.361 1.00 91.62 96 LEU A C 1
ATOM 806 O O . LEU A 1 96 ? -11.649 -8.738 12.448 1.00 91.62 96 LEU A O 1
ATOM 810 N N . ARG A 1 97 ? -12.061 -7.645 14.368 1.00 89.06 97 ARG A N 1
ATOM 811 C CA . ARG A 1 97 ? -13.506 -7.926 14.370 1.00 89.06 97 ARG A CA 1
ATOM 812 C C . ARG A 1 97 ? -14.216 -7.165 13.256 1.00 89.06 97 ARG A C 1
ATOM 814 O O . ARG A 1 97 ? -14.976 -7.791 12.521 1.00 89.06 97 ARG A O 1
ATOM 821 N N . LEU A 1 98 ? -13.898 -5.884 13.060 1.00 84.19 98 LEU A N 1
ATOM 822 C CA . LEU A 1 98 ? -14.401 -5.112 11.917 1.00 84.19 98 LEU A CA 1
ATOM 823 C C . LEU A 1 98 ? -13.970 -5.722 10.577 1.00 84.19 98 LEU A C 1
ATOM 825 O O . LEU A 1 98 ? -14.779 -5.836 9.657 1.00 84.19 98 LEU A O 1
ATOM 829 N N . ALA A 1 99 ? -12.716 -6.175 10.479 1.00 83.81 99 ALA A N 1
ATOM 830 C CA . ALA A 1 99 ? -12.167 -6.753 9.253 1.00 83.81 99 ALA A CA 1
ATOM 831 C C . ALA A 1 99 ? -12.910 -8.013 8.769 1.00 83.81 99 ALA A C 1
ATOM 833 O O . ALA A 1 99 ? -13.034 -8.244 7.564 1.00 83.81 99 ALA A O 1
ATOM 834 N N . LYS A 1 100 ? -13.466 -8.816 9.691 1.00 78.00 100 LYS A N 1
ATOM 835 C CA . LYS A 1 100 ? -14.241 -10.023 9.343 1.00 78.00 100 LYS A CA 1
ATOM 836 C C . LYS A 1 100 ? -15.437 -9.731 8.430 1.00 78.00 100 LYS A C 1
ATOM 838 O O . LYS A 1 100 ? -15.838 -10.618 7.679 1.00 78.00 100 LYS A O 1
ATOM 843 N N . ASN A 1 101 ? -15.938 -8.496 8.405 1.00 70.62 101 ASN A N 1
ATOM 844 C CA . ASN A 1 101 ? -17.056 -8.065 7.565 1.00 70.62 101 ASN A CA 1
ATOM 845 C C . ASN A 1 101 ? -16.633 -7.722 6.124 1.00 70.62 101 ASN A C 1
ATOM 847 O O . ASN A 1 101 ? -17.132 -6.768 5.534 1.00 70.62 101 ASN A O 1
ATOM 851 N N . ASN A 1 102 ? -15.728 -8.515 5.538 1.00 81.38 102 ASN A N 1
ATOM 852 C CA . ASN A 1 102 ? -15.242 -8.363 4.161 1.00 81.38 102 ASN A CA 1
ATOM 853 C C . ASN A 1 102 ? -14.346 -7.127 3.917 1.00 81.38 102 ASN A C 1
ATOM 855 O O . ASN A 1 102 ? -14.245 -6.654 2.784 1.00 81.38 102 ASN A O 1
ATOM 859 N N . VAL A 1 103 ? -13.667 -6.639 4.958 1.00 90.75 103 VAL A N 1
ATOM 860 C CA . VAL A 1 103 ? -12.679 -5.553 4.874 1.00 90.75 103 VAL A CA 1
ATOM 861 C C . VAL A 1 103 ? -11.269 -6.145 4.925 1.00 90.75 103 VAL A C 1
ATOM 863 O O . VAL A 1 103 ? -10.990 -7.082 5.673 1.00 90.75 103 VAL A O 1
ATOM 866 N N . VAL A 1 104 ? -10.373 -5.619 4.099 1.00 94.88 104 VAL A N 1
ATOM 867 C CA . VAL A 1 104 ? -8.958 -5.994 4.064 1.00 94.88 104 VAL A CA 1
ATOM 868 C C . VAL A 1 104 ? -8.183 -5.079 5.003 1.00 94.88 104 VAL A C 1
ATOM 870 O O . VAL A 1 104 ? -8.353 -3.864 4.960 1.00 94.88 104 VAL A O 1
ATOM 873 N N . ILE A 1 105 ? -7.317 -5.643 5.840 1.00 96.31 105 ILE A N 1
ATOM 874 C CA . ILE A 1 105 ? -6.377 -4.844 6.634 1.00 96.31 105 ILE A CA 1
ATOM 875 C C . ILE A 1 105 ? -5.176 -4.478 5.767 1.00 96.31 105 ILE A C 1
ATOM 877 O O . ILE A 1 105 ? -4.585 -5.364 5.161 1.00 96.31 105 ILE A O 1
ATOM 881 N N . CYS A 1 106 ? -4.775 -3.212 5.734 1.00 97.25 106 CYS A N 1
ATOM 882 C CA . CYS A 1 106 ? -3.501 -2.804 5.145 1.00 97.25 106 CYS A CA 1
ATOM 883 C C . CYS A 1 106 ? -2.569 -2.249 6.222 1.00 97.25 106 CYS A C 1
ATOM 885 O O . CYS A 1 106 ? -2.976 -1.462 7.075 1.00 97.25 106 CYS A O 1
ATOM 887 N N . ILE A 1 107 ? -1.320 -2.700 6.235 1.00 96.81 107 ILE A N 1
ATOM 888 C CA . ILE A 1 107 ? -0.361 -2.322 7.274 1.00 96.81 107 ILE A CA 1
ATOM 889 C C . ILE A 1 107 ? 1.068 -2.384 6.745 1.00 96.81 107 ILE A C 1
ATOM 891 O O . ILE A 1 107 ? 1.380 -3.195 5.873 1.00 96.81 107 ILE A O 1
ATOM 895 N N . THR A 1 108 ? 1.951 -1.545 7.280 1.00 95.44 108 THR A N 1
ATOM 896 C CA . THR A 1 108 ? 3.385 -1.647 6.996 1.00 95.44 108 THR A CA 1
ATOM 897 C C . THR A 1 108 ? 4.016 -2.804 7.780 1.00 95.44 108 THR A C 1
ATOM 899 O O . THR A 1 108 ? 3.558 -3.196 8.855 1.00 95.44 108 THR A O 1
ATOM 902 N N . ASN A 1 109 ? 5.116 -3.357 7.281 1.00 92.12 109 ASN A N 1
ATOM 903 C CA . ASN A 1 109 ? 5.890 -4.382 7.982 1.00 92.12 109 ASN A CA 1
ATOM 904 C C . ASN A 1 109 ? 6.473 -3.894 9.327 1.00 92.12 109 ASN A C 1
ATOM 906 O O . ASN A 1 109 ? 6.730 -4.722 10.210 1.00 92.12 109 ASN A O 1
ATOM 910 N N . ASN A 1 110 ? 6.673 -2.581 9.476 1.00 90.19 110 ASN A N 1
ATOM 911 C CA . ASN A 1 110 ? 7.164 -1.954 10.702 1.00 90.19 110 ASN A CA 1
ATOM 912 C C . ASN A 1 110 ? 6.069 -1.841 11.768 1.00 90.19 110 ASN A C 1
ATOM 914 O O . ASN A 1 110 ? 6.319 -2.171 12.925 1.00 90.19 110 ASN A O 1
ATOM 918 N N . ASP A 1 111 ? 4.849 -1.465 11.375 1.00 93.44 111 ASP A N 1
ATOM 919 C CA . ASP A 1 111 ? 3.701 -1.368 12.290 1.00 93.44 111 ASP A CA 1
ATOM 920 C C . ASP A 1 111 ? 3.114 -2.758 12.644 1.00 93.44 111 ASP A C 1
ATOM 922 O O . ASP A 1 111 ? 2.373 -2.927 13.615 1.00 93.44 111 ASP A O 1
ATOM 926 N N . LEU A 1 112 ? 3.459 -3.796 11.873 1.00 93.81 112 LEU A N 1
ATOM 927 C CA . LEU A 1 112 ? 3.004 -5.167 12.088 1.00 93.81 112 LEU A CA 1
ATOM 928 C C . LEU A 1 112 ? 3.762 -5.859 13.231 1.00 93.81 112 LEU A C 1
ATOM 930 O O . LEU A 1 112 ? 4.837 -6.426 13.027 1.00 93.81 112 LEU A O 1
ATOM 934 N N . ASN A 1 113 ? 3.185 -5.903 14.429 1.00 92.31 113 ASN A N 1
ATOM 935 C CA . ASN A 1 113 ? 3.719 -6.716 15.528 1.00 92.31 113 ASN A CA 1
ATOM 936 C C . ASN A 1 113 ? 3.336 -8.211 15.413 1.00 92.31 113 ASN A C 1
ATOM 938 O O . ASN A 1 113 ? 2.466 -8.601 14.632 1.00 92.31 113 ASN A O 1
ATOM 942 N N . GLU A 1 114 ? 4.013 -9.063 16.189 1.00 92.94 114 GLU A N 1
ATOM 943 C CA . GLU A 1 114 ? 3.813 -10.520 16.168 1.00 92.94 114 GLU A CA 1
ATOM 944 C C . GLU A 1 114 ? 2.395 -10.934 16.583 1.00 92.94 114 GLU A C 1
ATOM 946 O O . GLU A 1 114 ? 1.796 -11.803 15.952 1.00 92.94 114 GLU A O 1
ATOM 951 N N . TYR A 1 115 ? 1.822 -10.270 17.590 1.00 94.69 115 TYR A N 1
ATOM 952 C CA . TYR A 1 115 ? 0.459 -10.544 18.044 1.00 94.69 115 TYR A CA 1
ATOM 953 C C . TYR A 1 115 ? -0.572 -10.319 16.927 1.00 94.69 115 TYR A C 1
ATOM 955 O O . TYR A 1 115 ? -1.385 -11.201 16.641 1.00 94.69 115 TYR A O 1
ATOM 963 N N . LEU A 1 116 ? -0.505 -9.167 16.253 1.00 94.62 116 LEU A N 1
ATOM 964 C CA . LEU A 1 116 ? -1.368 -8.822 15.126 1.00 94.62 116 LEU A CA 1
ATOM 965 C C . LEU A 1 116 ? -1.182 -9.800 13.964 1.00 94.62 116 LEU A C 1
ATOM 967 O O . LEU A 1 116 ? -2.171 -10.295 13.424 1.00 94.62 116 LEU A O 1
ATOM 971 N N . PHE A 1 117 ? 0.062 -10.131 13.610 1.00 94.19 117 PHE A N 1
ATOM 972 C CA . PHE A 1 117 ? 0.337 -11.100 12.550 1.00 94.19 117 PHE A CA 1
ATOM 973 C C . PHE A 1 117 ? -0.278 -12.475 12.853 1.00 94.19 117 PHE A C 1
ATOM 975 O O . PHE A 1 117 ? -1.014 -13.025 12.031 1.00 94.19 117 PHE A O 1
ATOM 982 N N . ASN A 1 118 ? -0.067 -13.001 14.062 1.00 93.12 118 ASN A N 1
ATOM 983 C CA . ASN A 1 118 ? -0.613 -14.294 14.477 1.00 93.12 118 ASN A CA 1
ATOM 984 C C . ASN A 1 118 ? -2.151 -14.300 14.482 1.00 93.12 118 ASN A C 1
ATOM 986 O O . ASN A 1 118 ? -2.781 -15.295 14.105 1.00 93.12 118 ASN A O 1
ATOM 990 N N . LYS A 1 119 ? -2.783 -13.181 14.851 1.00 94.25 119 LYS A N 1
ATOM 991 C CA . LYS A 1 119 ? -4.241 -13.023 14.775 1.00 94.25 119 LYS A CA 1
ATOM 992 C C . LYS A 1 119 ? -4.748 -12.969 13.336 1.00 94.25 119 LYS A C 1
ATOM 994 O O . LYS A 1 119 ? -5.730 -13.642 13.034 1.00 94.25 119 LYS A O 1
ATOM 999 N N . ILE A 1 120 ? -4.071 -12.247 12.439 1.00 93.88 120 ILE A N 1
ATOM 1000 C CA . ILE A 1 120 ? -4.408 -12.208 11.006 1.00 93.88 120 ILE A CA 1
ATOM 1001 C C . ILE A 1 120 ? -4.417 -13.626 10.422 1.00 93.88 120 ILE A C 1
ATOM 1003 O O . ILE A 1 120 ? -5.373 -14.004 9.747 1.00 93.88 120 ILE A O 1
ATOM 1007 N N . ILE A 1 121 ? -3.394 -14.428 10.727 1.00 92.25 121 ILE A N 1
ATOM 1008 C CA . ILE A 1 121 ? -3.285 -15.813 10.252 1.00 92.25 121 ILE A CA 1
ATOM 1009 C C . ILE A 1 121 ? -4.367 -16.711 10.860 1.00 92.25 121 ILE A C 1
ATOM 1011 O O . ILE A 1 121 ? -5.123 -17.346 10.125 1.00 92.25 121 ILE A O 1
ATOM 1015 N N . SER A 1 122 ? -4.471 -16.758 12.191 1.00 91.88 122 SER A N 1
ATOM 1016 C CA . SER A 1 122 ? -5.394 -17.671 12.887 1.00 91.88 122 SER A CA 1
ATOM 1017 C C . SER A 1 122 ? -6.864 -17.392 12.571 1.00 91.88 122 SER A C 1
ATOM 1019 O O . SER A 1 122 ? -7.653 -18.322 12.412 1.00 91.88 122 SER A O 1
ATOM 1021 N N . LEU A 1 123 ? -7.229 -16.117 12.421 1.00 92.44 123 LEU A N 1
ATOM 1022 C CA . LEU A 1 123 ? -8.585 -15.692 12.080 1.00 92.44 123 LEU A CA 1
ATOM 1023 C C . LEU A 1 123 ? -8.835 -15.625 10.566 1.00 92.44 123 LEU A C 1
ATOM 1025 O O . LEU A 1 123 ? -9.946 -15.280 10.164 1.00 92.44 123 LEU A O 1
ATOM 1029 N N . LYS A 1 124 ? -7.831 -15.946 9.735 1.00 92.25 124 LYS A N 1
ATOM 1030 C CA . LYS A 1 124 ? -7.879 -15.873 8.264 1.00 92.25 124 LYS A CA 1
ATOM 1031 C C . LYS A 1 124 ? -8.337 -14.503 7.744 1.00 92.25 124 LYS A C 1
ATOM 1033 O O . LYS A 1 124 ? -9.063 -14.413 6.753 1.00 92.25 124 LYS A O 1
ATOM 1038 N N . ILE A 1 125 ? -7.921 -13.431 8.417 1.00 93.56 125 ILE A N 1
ATOM 1039 C CA . ILE A 1 125 ? -8.229 -12.058 8.002 1.00 93.56 125 ILE A CA 1
ATOM 1040 C C . ILE A 1 125 ? -7.445 -11.746 6.735 1.00 93.56 125 ILE A C 1
ATOM 1042 O O . ILE A 1 125 ? -6.254 -12.036 6.656 1.00 93.56 125 ILE A O 1
ATOM 1046 N N . ARG A 1 126 ? -8.103 -11.157 5.737 1.00 95.38 126 ARG A N 1
ATOM 1047 C CA . ARG A 1 126 ? -7.424 -10.736 4.510 1.00 95.38 126 ARG A CA 1
ATOM 1048 C C . ARG A 1 126 ? -6.559 -9.521 4.810 1.00 95.38 126 ARG A C 1
ATOM 1050 O O . ARG A 1 126 ? -7.073 -8.539 5.345 1.00 95.38 126 ARG A O 1
ATOM 1057 N N . ALA A 1 127 ? -5.276 -9.583 4.470 1.00 96.00 127 ALA A N 1
ATOM 1058 C CA . ALA A 1 127 ? -4.348 -8.500 4.758 1.00 96.00 127 ALA A CA 1
ATOM 1059 C C . ALA A 1 127 ? -3.402 -8.193 3.595 1.00 96.00 127 ALA A C 1
ATOM 1061 O O . ALA A 1 127 ? -2.867 -9.094 2.955 1.00 96.00 127 ALA A O 1
ATOM 1062 N N . ILE A 1 128 ? -3.168 -6.908 3.362 1.00 97.19 128 ILE A N 1
ATOM 1063 C CA . ILE A 1 128 ? -2.091 -6.379 2.535 1.00 97.19 128 ILE A CA 1
ATOM 1064 C C . ILE A 1 128 ? -0.994 -5.905 3.489 1.00 97.19 128 ILE A C 1
ATOM 1066 O O . ILE A 1 128 ? -1.226 -5.048 4.339 1.00 97.19 128 ILE A O 1
ATOM 1070 N N . ILE A 1 129 ? 0.199 -6.474 3.371 1.00 97.00 129 ILE A N 1
ATOM 1071 C CA . ILE A 1 129 ? 1.357 -6.073 4.163 1.00 97.00 129 ILE A CA 1
ATOM 1072 C C . ILE A 1 129 ? 2.354 -5.400 3.232 1.00 97.00 129 ILE A C 1
ATOM 1074 O O . ILE A 1 129 ? 2.965 -6.044 2.377 1.00 97.00 129 ILE A O 1
ATOM 1078 N N . LEU A 1 130 ? 2.524 -4.099 3.424 1.00 96.81 130 LEU A N 1
ATOM 1079 C CA . LEU A 1 130 ? 3.457 -3.287 2.665 1.00 96.81 130 LEU A CA 1
ATOM 1080 C C . LEU A 1 130 ? 4.841 -3.407 3.302 1.00 96.81 130 LEU A C 1
ATOM 1082 O O . LEU A 1 130 ? 5.027 -3.129 4.485 1.00 96.81 130 LEU A O 1
ATOM 1086 N N . CYS A 1 131 ? 5.815 -3.846 2.523 1.00 93.81 131 CYS A N 1
ATOM 1087 C CA . CYS A 1 131 ? 7.193 -4.010 2.941 1.00 93.81 131 CYS A CA 1
ATOM 1088 C C . CYS A 1 131 ? 8.005 -2.795 2.512 1.00 93.81 131 CYS A C 1
ATOM 1090 O O . CYS A 1 131 ? 8.097 -2.470 1.332 1.00 93.81 131 CYS A O 1
ATOM 1092 N N . GLU A 1 132 ? 8.645 -2.150 3.483 1.00 90.00 132 GLU A N 1
ATOM 1093 C CA . GLU A 1 132 ? 9.524 -1.018 3.209 1.00 90.00 132 GLU A CA 1
ATOM 1094 C C . GLU A 1 132 ? 10.766 -1.397 2.407 1.00 90.00 132 GLU A C 1
ATOM 1096 O O . GLU A 1 132 ? 11.348 -0.541 1.756 1.00 90.00 132 GLU A O 1
ATOM 1101 N N . LYS A 1 133 ? 11.176 -2.658 2.458 1.00 89.75 133 LYS A N 1
ATOM 1102 C CA . LYS A 1 133 ? 12.293 -3.208 1.689 1.00 89.75 133 LYS A CA 1
ATOM 1103 C C . LYS A 1 133 ? 11.785 -4.374 0.850 1.00 89.75 133 LYS A C 1
ATOM 1105 O O . LYS A 1 133 ? 10.580 -4.636 0.815 1.00 89.75 133 LYS A O 1
ATOM 1110 N N . SER A 1 134 ? 12.695 -5.102 0.210 1.00 90.31 134 SER A N 1
ATOM 1111 C CA . SER A 1 134 ? 12.364 -6.347 -0.484 1.00 90.31 134 SER A CA 1
ATOM 1112 C C . SER A 1 134 ? 11.538 -7.303 0.380 1.00 90.31 134 SER A C 1
ATOM 1114 O O . SER A 1 134 ? 11.744 -7.417 1.592 1.00 90.31 134 SER A O 1
ATOM 1116 N N . ILE A 1 135 ? 10.628 -8.042 -0.260 1.00 91.00 135 ILE A N 1
ATOM 1117 C CA . ILE A 1 135 ? 9.812 -9.088 0.381 1.00 91.00 135 ILE A CA 1
ATOM 1118 C C . ILE A 1 135 ? 10.698 -10.135 1.073 1.00 91.00 135 ILE A C 1
ATOM 1120 O O . ILE A 1 135 ? 10.305 -10.713 2.087 1.00 91.00 135 ILE A O 1
ATOM 1124 N N . ASN A 1 136 ? 11.932 -10.324 0.602 1.00 88.62 136 ASN A N 1
ATOM 1125 C CA . ASN A 1 136 ? 12.913 -11.218 1.219 1.00 88.62 136 ASN A CA 1
ATOM 1126 C C . ASN A 1 136 ? 13.293 -10.824 2.660 1.00 88.62 136 ASN A C 1
ATOM 1128 O O . ASN A 1 136 ? 13.738 -11.679 3.437 1.00 88.62 136 ASN A O 1
ATOM 1132 N N . ASN A 1 137 ? 13.091 -9.560 3.038 1.00 87.94 137 ASN A N 1
ATOM 1133 C CA . ASN A 1 137 ? 13.325 -9.037 4.384 1.00 87.94 137 ASN A CA 1
ATOM 1134 C C . ASN A 1 137 ? 12.118 -9.228 5.314 1.00 87.94 137 ASN A C 1
ATOM 1136 O O . ASN A 1 137 ? 12.196 -8.878 6.492 1.00 87.94 137 ASN A O 1
ATOM 1140 N N . PHE A 1 138 ? 11.004 -9.778 4.822 1.00 91.06 138 PHE A N 1
ATOM 1141 C CA . PHE A 1 138 ? 9.833 -10.013 5.651 1.00 91.06 138 PHE A CA 1
ATOM 1142 C C . PHE A 1 138 ? 10.142 -11.024 6.766 1.00 91.06 138 PHE A C 1
ATOM 1144 O O . PHE A 1 138 ? 10.658 -12.118 6.523 1.00 91.06 138 PHE A O 1
ATOM 1151 N N . LYS A 1 139 ? 9.829 -10.646 8.011 1.00 89.44 139 LYS A N 1
ATOM 1152 C CA . LYS A 1 139 ? 10.255 -11.370 9.221 1.00 89.44 139 LYS A CA 1
ATOM 1153 C C . LYS A 1 139 ? 9.551 -12.713 9.432 1.00 89.44 139 LYS A C 1
ATOM 1155 O O . LYS A 1 139 ? 10.144 -13.636 9.983 1.00 89.44 139 LYS A O 1
ATOM 1160 N N . PHE A 1 140 ? 8.319 -12.866 8.947 1.00 87.31 140 PHE A N 1
ATOM 1161 C CA . PHE A 1 140 ? 7.517 -14.073 9.162 1.00 87.31 140 PHE A CA 1
ATOM 1162 C C . PHE A 1 140 ? 7.545 -14.994 7.932 1.00 87.31 140 PHE A C 1
ATOM 1164 O O . PHE A 1 140 ? 6.591 -15.032 7.160 1.00 87.31 140 PHE A O 1
ATOM 1171 N N . LYS A 1 141 ? 8.661 -15.708 7.716 1.00 73.81 141 LYS A N 1
ATOM 1172 C CA . LYS A 1 141 ? 8.935 -16.480 6.478 1.00 73.81 141 LYS A CA 1
ATOM 1173 C C . LYS A 1 141 ? 8.244 -17.851 6.373 1.00 73.81 141 LYS A C 1
ATOM 1175 O O . LYS A 1 141 ? 8.098 -18.376 5.274 1.00 73.81 141 LYS A O 1
ATOM 1180 N N . LYS A 1 142 ? 7.853 -18.464 7.496 1.00 65.00 142 LYS A N 1
ATOM 1181 C CA . LYS A 1 142 ? 7.305 -19.836 7.558 1.00 65.00 142 LYS A CA 1
ATOM 1182 C C . LYS A 1 142 ? 5.783 -19.822 7.707 1.00 65.00 142 LYS A C 1
ATOM 1184 O O . LYS A 1 142 ? 5.258 -20.262 8.727 1.00 65.00 142 LYS A O 1
ATOM 1189 N N . THR A 1 143 ? 5.064 -19.263 6.738 1.00 67.19 143 THR A N 1
ATOM 1190 C CA . THR A 1 143 ? 3.610 -19.081 6.876 1.00 67.19 143 THR A CA 1
ATOM 1191 C C . THR A 1 143 ? 2.874 -19.367 5.576 1.00 67.19 143 THR A C 1
ATOM 1193 O O . THR A 1 143 ? 3.396 -19.149 4.487 1.00 67.19 143 THR A O 1
ATOM 1196 N N . ASN A 1 144 ? 1.645 -19.871 5.692 1.00 75.62 144 ASN A N 1
ATOM 1197 C CA . ASN A 1 144 ? 0.729 -19.970 4.566 1.00 75.62 144 ASN A CA 1
ATOM 1198 C C . ASN A 1 144 ? 0.141 -18.575 4.279 1.00 75.62 144 ASN A C 1
ATOM 1200 O O . ASN A 1 144 ? -0.583 -18.034 5.111 1.00 75.62 144 ASN A O 1
ATOM 1204 N N . TYR A 1 145 ? 0.455 -17.997 3.117 1.00 77.00 145 TYR A N 1
ATOM 1205 C CA . TYR A 1 145 ? 0.055 -16.636 2.730 1.00 77.00 145 TYR A CA 1
ATOM 1206 C C . TYR A 1 145 ? -1.284 -16.572 1.977 1.00 77.00 145 TYR A C 1
ATOM 1208 O O . TYR A 1 145 ? -1.556 -15.591 1.295 1.00 77.00 145 TYR A O 1
ATOM 1216 N N . ASN A 1 146 ? -2.151 -17.583 2.076 1.00 86.75 146 ASN A N 1
ATOM 1217 C CA . ASN A 1 146 ? -3.411 -17.612 1.317 1.00 86.75 146 ASN A CA 1
ATOM 1218 C C . ASN A 1 146 ? -4.337 -16.405 1.576 1.00 86.75 146 ASN A C 1
ATOM 1220 O O . ASN A 1 146 ? -5.106 -16.021 0.695 1.00 86.75 146 ASN A O 1
ATOM 1224 N N . ASN A 1 147 ? -4.278 -15.814 2.773 1.00 92.62 147 ASN A N 1
ATOM 1225 C CA . ASN A 1 147 ? -5.036 -14.624 3.173 1.00 92.62 147 ASN A CA 1
ATOM 1226 C C . ASN A 1 147 ? -4.175 -13.352 3.250 1.00 92.62 147 ASN A C 1
ATOM 1228 O O . ASN A 1 147 ? -4.634 -12.344 3.779 1.00 92.62 147 ASN A O 1
ATOM 1232 N N . ILE A 1 148 ? -2.939 -13.386 2.751 1.00 94.31 148 ILE A N 1
ATOM 1233 C CA . ILE A 1 148 ? -2.008 -12.260 2.816 1.00 94.31 148 ILE A CA 1
ATOM 1234 C C . ILE A 1 148 ? -1.507 -11.921 1.414 1.00 94.31 148 ILE A C 1
ATOM 1236 O O . ILE A 1 148 ? -1.275 -12.806 0.597 1.00 94.31 148 ILE A O 1
ATOM 1240 N N . ILE A 1 149 ? -1.314 -10.634 1.152 1.00 95.38 149 ILE A N 1
ATOM 1241 C CA . ILE A 1 149 ? -0.485 -10.148 0.054 1.00 95.38 149 ILE A CA 1
ATOM 1242 C C . ILE A 1 149 ? 0.683 -9.402 0.691 1.00 95.38 149 ILE A C 1
ATOM 1244 O O . ILE A 1 149 ? 0.477 -8.387 1.350 1.00 95.38 149 ILE A O 1
ATOM 1248 N N . LEU A 1 150 ? 1.903 -9.902 0.516 1.00 95.25 150 LEU A N 1
ATOM 1249 C CA . LEU A 1 150 ? 3.109 -9.113 0.757 1.00 95.25 150 LEU A CA 1
ATOM 1250 C C . LEU A 1 150 ? 3.348 -8.263 -0.487 1.00 95.25 150 LEU A C 1
ATOM 1252 O O . LEU A 1 150 ? 3.331 -8.818 -1.582 1.00 95.25 150 LEU A O 1
ATOM 1256 N N . LEU A 1 151 ? 3.567 -6.961 -0.329 1.00 95.75 151 LEU A N 1
ATOM 1257 C CA . LEU A 1 151 ? 3.855 -6.035 -1.427 1.00 95.75 151 LEU A CA 1
ATOM 1258 C C . LEU A 1 151 ? 5.109 -5.226 -1.130 1.00 95.75 151 LEU A C 1
ATOM 1260 O O . LEU A 1 151 ? 5.299 -4.781 -0.004 1.00 95.75 151 LEU A O 1
ATOM 1264 N N . SER A 1 152 ? 5.934 -4.992 -2.142 1.00 94.12 152 SER A N 1
ATOM 1265 C CA . SER A 1 152 ? 7.076 -4.079 -2.074 1.00 94.12 152 SER A CA 1
ATOM 1266 C C 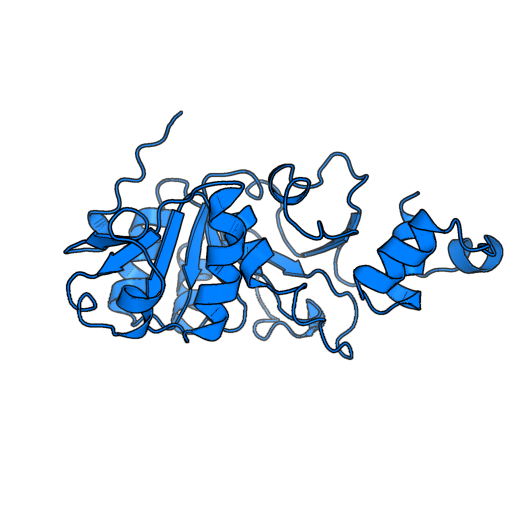. SER A 1 152 ? 7.300 -3.403 -3.421 1.00 94.12 152 SER A C 1
ATOM 1268 O O . SER A 1 152 ? 7.017 -3.990 -4.460 1.00 94.12 152 SER A O 1
ATOM 1270 N N . GLU A 1 153 ? 7.858 -2.197 -3.420 1.00 92.56 153 GLU A N 1
ATOM 1271 C CA . GLU A 1 153 ? 8.388 -1.564 -4.640 1.00 92.56 153 GLU A CA 1
ATOM 1272 C C . GLU A 1 153 ? 9.794 -2.062 -4.993 1.00 92.56 153 GLU A C 1
ATOM 1274 O O . GLU A 1 153 ? 10.279 -1.833 -6.098 1.00 92.56 153 GLU A O 1
ATOM 1279 N N . TYR A 1 154 ? 10.450 -2.766 -4.067 1.00 89.81 154 TYR A N 1
ATOM 1280 C CA . TYR A 1 154 ? 11.862 -3.105 -4.166 1.00 89.81 154 TYR A CA 1
ATOM 1281 C C . TYR A 1 154 ? 12.051 -4.615 -4.301 1.00 89.81 154 TYR A C 1
ATOM 1283 O O . TYR A 1 154 ? 11.506 -5.401 -3.525 1.00 89.81 154 TYR A O 1
ATOM 1291 N N . ASN A 1 155 ? 12.874 -5.036 -5.259 1.00 84.50 155 ASN A N 1
ATOM 1292 C CA . ASN A 1 155 ? 13.339 -6.421 -5.366 1.00 84.50 155 ASN A CA 1
ATOM 1293 C C . ASN A 1 155 ? 14.574 -6.686 -4.496 1.00 84.50 155 ASN A C 1
ATOM 1295 O O . ASN A 1 155 ? 14.749 -7.809 -4.020 1.00 84.50 155 ASN A O 1
ATOM 1299 N N . ASN A 1 156 ? 15.399 -5.667 -4.244 1.00 77.06 156 ASN A N 1
ATOM 1300 C CA . ASN A 1 156 ? 16.655 -5.785 -3.507 1.00 77.06 156 ASN A CA 1
ATOM 1301 C C . ASN A 1 156 ? 16.625 -5.026 -2.165 1.00 77.06 156 ASN A C 1
ATOM 1303 O O . ASN A 1 156 ? 15.845 -4.099 -1.967 1.00 77.06 156 ASN A O 1
ATOM 1307 N N . SER A 1 157 ? 17.453 -5.450 -1.211 1.00 64.81 157 SER A N 1
ATOM 1308 C CA . SER A 1 157 ? 17.448 -4.966 0.177 1.00 64.81 157 SER A CA 1
ATOM 1309 C C . SER A 1 157 ? 18.340 -3.750 0.445 1.00 64.81 157 SER A C 1
ATOM 1311 O O . SER A 1 157 ? 18.266 -3.189 1.538 1.00 64.81 157 SER A O 1
ATOM 1313 N N . ASN A 1 158 ? 19.180 -3.366 -0.519 1.00 62.16 158 ASN A N 1
ATOM 1314 C CA . ASN A 1 158 ? 20.296 -2.430 -0.325 1.00 62.16 158 ASN A CA 1
ATOM 1315 C C . ASN A 1 158 ? 20.018 -1.013 -0.854 1.00 62.16 158 ASN A C 1
ATOM 1317 O O . ASN A 1 158 ? 20.949 -0.326 -1.259 1.00 62.16 158 ASN A O 1
ATOM 1321 N N . PHE A 1 159 ? 18.756 -0.589 -0.890 1.00 67.25 159 PHE A N 1
ATOM 1322 C CA . PHE A 1 159 ? 18.389 0.726 -1.410 1.00 67.25 159 PHE A CA 1
ATOM 1323 C C . PHE A 1 159 ? 17.965 1.687 -0.297 1.00 67.25 159 PHE A C 1
ATOM 1325 O O . PHE A 1 159 ? 17.166 1.315 0.569 1.00 67.25 159 PHE A O 1
ATOM 1332 N N . ASP A 1 160 ? 18.479 2.915 -0.370 1.00 63.66 160 ASP A N 1
ATOM 1333 C CA . ASP A 1 160 ? 18.011 4.056 0.412 1.00 63.66 160 ASP A CA 1
ATOM 1334 C C . ASP A 1 160 ? 16.956 4.814 -0.385 1.00 63.66 160 ASP A C 1
ATOM 1336 O O . ASP A 1 160 ? 17.192 5.266 -1.505 1.00 63.66 160 ASP A O 1
ATOM 1340 N N . LYS A 1 161 ? 15.769 4.929 0.202 1.00 66.75 161 LYS A N 1
ATOM 1341 C CA . LYS A 1 161 ? 14.615 5.560 -0.436 1.00 66.75 161 LYS A CA 1
ATOM 1342 C C . LYS A 1 161 ? 14.830 7.059 -0.579 1.00 66.75 161 LYS A C 1
ATOM 1344 O O . LYS A 1 161 ? 15.378 7.685 0.329 1.00 66.75 161 LYS A O 1
ATOM 1349 N N . SER A 1 162 ? 14.317 7.645 -1.662 1.00 67.75 162 SER A N 1
ATOM 1350 C CA . SER A 1 162 ? 14.117 9.093 -1.673 1.00 67.75 162 SER A CA 1
ATOM 1351 C C . SER A 1 162 ? 13.064 9.468 -0.629 1.00 67.75 162 SER A C 1
ATOM 1353 O O . SER A 1 162 ? 12.174 8.675 -0.306 1.00 67.75 162 SER A O 1
ATOM 1355 N N . ILE A 1 163 ? 13.179 10.683 -0.093 1.00 68.38 163 ILE A N 1
ATOM 1356 C CA . ILE A 1 163 ? 12.298 11.187 0.967 1.00 68.38 163 ILE A CA 1
ATOM 1357 C C . ILE A 1 163 ? 10.822 11.227 0.542 1.00 68.38 163 ILE A C 1
ATOM 1359 O O . ILE A 1 163 ? 9.934 11.162 1.384 1.00 68.38 163 ILE A O 1
ATOM 1363 N N . ASP A 1 164 ? 10.575 11.273 -0.767 1.00 76.31 164 ASP A N 1
ATOM 1364 C CA . ASP A 1 164 ? 9.254 11.362 -1.377 1.00 76.31 164 ASP A CA 1
ATOM 1365 C C . ASP A 1 164 ? 8.672 9.986 -1.765 1.00 76.31 164 ASP A C 1
ATOM 1367 O O . ASP A 1 164 ? 7.451 9.797 -1.768 1.00 76.31 164 ASP A O 1
ATOM 1371 N N . GLN A 1 165 ? 9.520 8.975 -2.001 1.00 87.69 165 GLN A N 1
ATOM 1372 C CA . GLN A 1 165 ? 9.115 7.589 -2.278 1.00 87.69 165 GLN A CA 1
ATOM 1373 C C . GLN A 1 165 ? 8.830 6.817 -0.973 1.00 87.69 165 GLN A C 1
ATOM 1375 O O . GLN A 1 165 ? 9.391 5.754 -0.688 1.00 87.69 165 GLN A O 1
ATOM 1380 N N . THR A 1 166 ? 7.947 7.370 -0.145 1.00 89.56 166 THR A N 1
ATOM 1381 C CA . THR A 1 166 ? 7.587 6.799 1.161 1.00 89.56 166 THR A CA 1
ATOM 1382 C C . THR A 1 166 ? 6.646 5.607 1.032 1.00 89.56 166 THR A C 1
ATOM 1384 O O . THR A 1 166 ? 5.920 5.467 0.051 1.00 89.56 166 THR A O 1
ATOM 1387 N N . ILE A 1 167 ? 6.615 4.726 2.038 1.00 92.19 167 ILE A N 1
ATOM 1388 C CA . ILE A 1 167 ? 5.635 3.626 2.057 1.00 92.19 167 ILE A CA 1
ATOM 1389 C C . ILE A 1 167 ? 4.234 4.131 2.420 1.00 92.19 167 ILE A C 1
ATOM 1391 O O . ILE A 1 167 ? 3.228 3.539 2.025 1.00 92.19 167 ILE A O 1
ATOM 1395 N N . GLU A 1 168 ? 4.164 5.247 3.143 1.00 92.50 168 GLU A N 1
ATOM 1396 C CA . GLU A 1 168 ? 2.940 5.928 3.542 1.00 92.50 168 GLU A CA 1
ATOM 1397 C C . GLU A 1 168 ? 2.084 6.289 2.329 1.00 92.50 168 GLU A C 1
ATOM 1399 O O . GLU A 1 168 ? 0.869 6.119 2.397 1.00 92.50 168 GLU A O 1
ATOM 1404 N N . ARG A 1 169 ? 2.687 6.677 1.195 1.00 93.12 169 ARG A N 1
ATOM 1405 C CA . ARG A 1 169 ? 1.938 6.949 -0.044 1.00 93.12 169 ARG A CA 1
ATOM 1406 C C . ARG A 1 169 ? 1.205 5.705 -0.567 1.00 93.12 169 ARG A C 1
ATOM 1408 O O . ARG A 1 169 ? 0.077 5.807 -1.038 1.00 93.12 169 ARG A O 1
ATOM 1415 N N . LEU A 1 170 ? 1.813 4.518 -0.454 1.00 94.81 170 LEU A N 1
ATOM 1416 C CA . LEU A 1 170 ? 1.194 3.258 -0.873 1.00 94.81 170 LEU A CA 1
ATOM 1417 C C . LEU A 1 170 ? 0.079 2.875 0.085 1.00 94.81 170 LEU A C 1
ATOM 1419 O O . LEU A 1 170 ? -1.006 2.491 -0.347 1.00 94.81 170 LEU A O 1
ATOM 1423 N N . LEU A 1 171 ? 0.350 2.994 1.388 1.00 95.81 171 LEU A N 1
ATOM 1424 C CA . LEU A 1 171 ? -0.643 2.755 2.425 1.00 95.81 171 LEU A CA 1
ATOM 1425 C C . LEU A 1 171 ? -1.854 3.653 2.188 1.00 95.81 171 LEU A C 1
ATOM 1427 O O . LEU A 1 171 ? -2.975 3.153 2.136 1.00 95.81 171 LEU A O 1
ATOM 1431 N N . TYR A 1 172 ? -1.629 4.945 1.956 1.00 94.69 172 TYR A N 1
ATOM 1432 C CA . TYR A 1 172 ? -2.665 5.916 1.629 1.00 94.69 172 TYR A CA 1
ATOM 1433 C C . TYR A 1 172 ? -3.494 5.490 0.417 1.00 94.69 172 TYR A C 1
ATOM 1435 O O . TYR A 1 172 ? -4.715 5.400 0.512 1.00 94.69 172 TYR A O 1
ATOM 1443 N N . ALA A 1 173 ? -2.824 5.149 -0.685 1.00 94.12 173 ALA A N 1
ATOM 1444 C CA . ALA A 1 173 ? -3.461 4.754 -1.935 1.00 94.12 173 ALA A CA 1
ATOM 1445 C C . ALA A 1 173 ? -4.391 3.546 -1.779 1.00 94.12 173 ALA A C 1
ATOM 1447 O O . ALA A 1 173 ? -5.508 3.529 -2.294 1.00 94.12 173 ALA A O 1
ATOM 1448 N N . PHE A 1 174 ? -3.943 2.515 -1.057 1.00 94.50 174 PHE A N 1
ATOM 1449 C CA . PHE A 1 174 ? -4.767 1.332 -0.824 1.00 94.50 174 PHE A CA 1
ATOM 1450 C C . PHE A 1 174 ? -5.969 1.635 0.071 1.00 94.50 174 PHE A C 1
ATOM 1452 O O . PHE A 1 174 ? -7.028 1.034 -0.121 1.00 94.50 174 PHE A O 1
ATOM 1459 N N . SER A 1 175 ? -5.813 2.567 1.012 1.00 94.12 175 SER A N 1
ATOM 1460 C CA . SER A 1 175 ? -6.785 2.867 2.061 1.00 94.12 175 SER A CA 1
ATOM 1461 C C . SER A 1 175 ? -8.105 3.397 1.520 1.00 94.12 175 SER A C 1
ATOM 1463 O O . SER A 1 175 ? -8.144 4.335 0.729 1.00 94.12 175 SER A O 1
ATOM 1465 N N . ASP A 1 176 ? -9.206 2.884 2.059 1.00 91.88 176 ASP A N 1
ATOM 1466 C CA . ASP A 1 176 ? -10.491 3.591 2.038 1.00 91.88 176 ASP A CA 1
ATOM 1467 C C . ASP A 1 176 ? -10.710 4.331 3.366 1.00 91.88 176 ASP A C 1
ATOM 1469 O O . ASP A 1 176 ? -11.335 5.393 3.413 1.00 91.88 176 ASP A O 1
ATOM 1473 N N . LYS A 1 177 ? -10.145 3.790 4.452 1.00 92.12 177 LYS A N 1
ATOM 1474 C CA . LYS A 1 177 ? -10.088 4.408 5.780 1.00 92.12 177 LYS A CA 1
ATOM 1475 C C . LYS A 1 177 ? -8.761 4.123 6.455 1.00 92.12 177 LYS A C 1
ATOM 1477 O O . LYS A 1 177 ? -8.168 3.072 6.216 1.00 92.12 177 LYS A O 1
ATOM 1482 N N . ILE A 1 178 ? -8.341 5.022 7.341 1.00 94.62 178 ILE A N 1
ATOM 1483 C CA . ILE A 1 178 ? -7.059 4.913 8.039 1.00 94.62 178 ILE A CA 1
ATOM 1484 C C . ILE A 1 178 ? -7.272 5.080 9.541 1.00 94.62 178 ILE A C 1
ATOM 1486 O O . ILE A 1 178 ? -7.796 6.097 9.987 1.00 94.62 178 ILE A O 1
ATOM 1490 N N . PHE A 1 179 ? -6.852 4.091 10.323 1.00 94.62 179 PHE A N 1
ATOM 1491 C CA . PHE A 1 179 ? -6.794 4.172 11.777 1.00 94.62 179 PHE A CA 1
ATOM 1492 C C . PHE A 1 179 ? -5.378 4.539 12.227 1.00 94.62 179 PHE A C 1
ATOM 1494 O O . PHE A 1 179 ? -4.418 3.848 11.882 1.00 94.62 179 PHE A O 1
ATOM 1501 N N . ILE A 1 180 ? -5.261 5.610 13.013 1.00 93.00 180 ILE A N 1
ATOM 1502 C CA . ILE A 1 180 ? -3.988 6.174 13.464 1.00 93.00 180 ILE A CA 1
ATOM 1503 C C . ILE A 1 180 ? -3.845 6.040 14.976 1.00 93.00 180 ILE A C 1
ATOM 1505 O O . ILE A 1 180 ? -4.733 6.435 15.742 1.00 93.00 180 ILE A O 1
ATOM 1509 N N . LYS A 1 181 ? -2.666 5.586 15.413 1.00 90.25 181 LYS A N 1
ATOM 1510 C CA . LYS A 1 181 ? -2.272 5.637 16.820 1.00 90.25 181 LYS A CA 1
ATOM 1511 C C . LYS A 1 181 ? -0.769 5.840 17.000 1.00 90.25 181 LYS A C 1
ATOM 1513 O O . LYS A 1 181 ? 0.008 4.996 16.578 1.00 90.25 181 LYS A O 1
ATOM 1518 N N . ASN A 1 182 ? -0.376 6.861 17.766 1.00 83.25 182 ASN A N 1
ATOM 1519 C CA . ASN A 1 182 ? 1.015 7.090 18.192 1.00 83.25 182 ASN A CA 1
ATOM 1520 C C . ASN A 1 182 ? 2.011 7.013 17.022 1.00 83.25 182 ASN A C 1
ATOM 1522 O O . ASN A 1 182 ? 2.920 6.183 17.017 1.00 83.25 182 ASN A O 1
ATOM 1526 N N . VAL A 1 183 ? 1.784 7.848 16.012 1.00 88.25 183 VAL A N 1
ATOM 1527 C CA . VAL A 1 183 ? 2.607 7.931 14.804 1.00 88.25 183 VAL A CA 1
ATOM 1528 C C . VAL A 1 183 ? 3.339 9.259 14.827 1.00 88.25 183 VAL A C 1
ATOM 1530 O O . VAL A 1 183 ? 2.696 10.276 15.063 1.00 88.25 183 VAL A O 1
ATOM 1533 N N . SER A 1 184 ? 4.642 9.239 14.544 1.00 88.38 184 SER A N 1
ATOM 1534 C CA . SER A 1 184 ? 5.463 10.448 14.531 1.00 88.38 184 SER A CA 1
ATOM 1535 C C . SER A 1 184 ? 4.938 11.497 13.552 1.00 88.38 184 SER A C 1
ATOM 1537 O O . SER A 1 184 ? 4.398 11.173 12.487 1.00 88.38 184 SER A O 1
ATOM 1539 N N . LYS A 1 185 ? 5.180 12.770 13.879 1.00 88.12 185 LYS A N 1
ATOM 1540 C CA . LYS A 1 185 ? 4.828 13.911 13.024 1.00 88.12 185 LYS A CA 1
ATOM 1541 C C . LYS A 1 185 ? 5.285 13.745 11.572 1.00 88.12 185 LYS A C 1
ATOM 1543 O O . LYS A 1 185 ? 4.515 14.010 10.658 1.00 88.12 185 LYS A O 1
ATOM 1548 N N . GLU A 1 186 ? 6.516 13.296 11.357 1.00 87.88 186 GLU A N 1
ATOM 1549 C CA . GLU A 1 186 ? 7.096 13.116 10.022 1.00 87.88 186 GLU A CA 1
ATOM 1550 C C . GLU A 1 186 ? 6.291 12.122 9.164 1.00 87.88 186 GLU A C 1
ATOM 1552 O O . GLU A 1 186 ? 5.853 12.458 8.065 1.00 87.88 186 GLU A O 1
ATOM 1557 N N . ARG A 1 187 ? 5.989 10.930 9.698 1.00 89.31 187 ARG A N 1
ATOM 1558 C CA . ARG A 1 187 ? 5.186 9.920 8.986 1.00 89.31 187 ARG A CA 1
ATOM 1559 C C . ARG A 1 187 ? 3.771 10.415 8.697 1.00 89.31 187 ARG A C 1
ATOM 1561 O O . ARG A 1 187 ? 3.230 10.159 7.625 1.00 89.31 187 ARG A O 1
ATOM 1568 N N . LEU A 1 188 ? 3.173 11.150 9.635 1.00 90.38 188 LEU A N 1
ATOM 1569 C CA . LEU A 1 188 ? 1.861 11.762 9.434 1.00 90.38 188 LEU A CA 1
ATOM 1570 C C . LEU A 1 188 ? 1.881 12.837 8.337 1.00 90.38 188 LEU A C 1
ATOM 1572 O O . LEU A 1 188 ? 0.922 12.922 7.572 1.00 90.38 188 LEU A O 1
ATOM 1576 N N . MET A 1 189 ? 2.966 13.609 8.212 1.00 89.00 189 MET A N 1
ATOM 1577 C CA . MET A 1 189 ? 3.136 14.575 7.121 1.00 89.00 189 MET A CA 1
ATOM 1578 C C . MET A 1 189 ? 3.210 13.887 5.751 1.00 89.00 189 MET A C 1
ATOM 1580 O O . MET A 1 189 ? 2.523 14.319 4.827 1.00 89.00 189 MET A O 1
ATOM 1584 N N . TYR A 1 190 ? 3.958 12.786 5.619 1.00 88.69 190 TYR A N 1
ATOM 1585 C CA . TYR A 1 190 ? 3.980 12.002 4.372 1.00 88.69 190 TYR A CA 1
ATOM 1586 C C . TYR A 1 190 ? 2.633 11.368 4.039 1.00 88.69 190 TYR A C 1
ATOM 1588 O O . TYR A 1 190 ? 2.258 11.242 2.875 1.00 88.69 190 TYR A O 1
ATOM 1596 N N . LEU A 1 191 ? 1.885 10.962 5.061 1.00 89.19 191 LEU A N 1
ATOM 1597 C CA . LEU A 1 191 ? 0.564 10.392 4.864 1.00 89.19 191 LEU A CA 1
ATOM 1598 C C . LEU A 1 191 ? -0.439 11.453 4.389 1.00 89.19 191 LEU A C 1
ATOM 1600 O O . LEU A 1 191 ? -1.213 11.195 3.469 1.00 89.19 191 LEU A O 1
ATOM 1604 N N . ILE A 1 192 ? -0.425 12.646 4.993 1.00 88.00 192 ILE A N 1
ATOM 1605 C CA . ILE A 1 192 ? -1.390 13.710 4.688 1.00 88.00 192 ILE A CA 1
ATOM 1606 C C . ILE A 1 192 ? -1.045 14.513 3.430 1.00 88.00 192 ILE A C 1
ATOM 1608 O O . ILE A 1 192 ? -1.936 15.146 2.873 1.00 88.00 192 ILE A O 1
ATOM 1612 N N . SER A 1 193 ? 0.193 14.456 2.928 1.00 85.50 193 SER A N 1
ATOM 1613 C CA . SER A 1 193 ? 0.568 15.119 1.666 1.00 85.50 193 SER A CA 1
ATOM 1614 C C . SER A 1 193 ? -0.258 14.633 0.467 1.00 85.50 193 SER A C 1
ATOM 1616 O O . SER A 1 193 ? -0.423 15.355 -0.511 1.00 85.50 193 SER A O 1
ATOM 1618 N N . ASN A 1 194 ? -0.845 13.437 0.561 1.00 81.94 194 ASN A N 1
ATOM 1619 C CA . ASN A 1 194 ? -1.731 12.873 -0.457 1.00 81.94 194 ASN A CA 1
ATOM 1620 C C . ASN A 1 194 ? -3.206 13.314 -0.308 1.00 81.94 194 ASN A C 1
ATOM 1622 O O . ASN A 1 194 ? -4.028 12.987 -1.163 1.00 81.94 194 ASN A O 1
ATOM 1626 N N . TYR A 1 195 ? -3.552 14.061 0.751 1.00 85.69 195 TYR A N 1
ATOM 1627 C CA . TYR A 1 195 ? -4.938 14.390 1.107 1.00 85.69 195 TYR A CA 1
ATOM 1628 C C . TYR A 1 195 ? -5.676 15.232 0.079 1.00 85.69 195 TYR A C 1
ATOM 1630 O O . TYR A 1 195 ? -6.848 14.980 -0.185 1.00 85.69 195 TYR A O 1
ATOM 1638 N N . GLU A 1 196 ? -5.014 16.243 -0.477 1.00 82.44 196 GLU A N 1
ATOM 1639 C CA . GLU A 1 196 ? -5.654 17.174 -1.409 1.00 82.44 196 GLU A CA 1
ATOM 1640 C C . GLU A 1 196 ? -6.076 16.484 -2.712 1.00 82.44 196 GLU A C 1
ATOM 1642 O O . GLU A 1 196 ? -7.098 16.842 -3.293 1.00 82.44 196 GLU A O 1
ATOM 1647 N N . ASN A 1 197 ? -5.331 15.454 -3.127 1.00 80.00 197 ASN A N 1
ATOM 1648 C CA . ASN A 1 197 ? -5.599 14.705 -4.353 1.00 80.00 197 ASN A CA 1
ATOM 1649 C C . ASN A 1 197 ? -6.747 13.701 -4.188 1.00 80.00 197 ASN A C 1
ATOM 1651 O O . ASN A 1 197 ? -7.568 13.546 -5.091 1.00 80.00 197 ASN A O 1
ATOM 1655 N N . GLU A 1 198 ? -6.809 13.002 -3.052 1.00 83.62 198 GLU A N 1
ATOM 1656 C CA . GLU A 1 198 ? -7.829 11.980 -2.808 1.00 83.62 198 GLU A CA 1
ATOM 1657 C C . GLU A 1 198 ? -8.219 11.922 -1.321 1.00 83.62 198 GLU A C 1
ATOM 1659 O O . GLU A 1 198 ? -7.731 11.052 -0.605 1.00 83.62 198 GLU A O 1
ATOM 1664 N N . PRO A 1 199 ? -9.118 12.798 -0.836 1.00 88.00 199 PRO A N 1
ATOM 1665 C CA . PRO A 1 199 ? -9.472 12.868 0.580 1.00 88.00 199 PRO A CA 1
ATOM 1666 C C . PRO A 1 199 ? -9.920 11.518 1.163 1.00 88.00 199 PRO A C 1
ATOM 1668 O O . PRO A 1 199 ? -10.849 10.876 0.664 1.00 88.00 199 PRO A O 1
ATOM 1671 N N . LYS A 1 200 ? -9.289 11.109 2.269 1.00 89.06 200 LYS A N 1
ATOM 1672 C CA . LYS A 1 200 ? -9.608 9.879 3.016 1.00 89.06 200 LYS A CA 1
ATOM 1673 C C . LYS A 1 200 ? -10.108 10.194 4.418 1.00 89.06 200 LYS A C 1
ATOM 1675 O O . LYS A 1 200 ? -9.756 11.209 5.011 1.00 89.06 200 LYS A O 1
ATOM 1680 N N . ASN A 1 201 ? -10.880 9.266 4.977 1.00 89.12 201 ASN A N 1
ATOM 1681 C CA . ASN A 1 201 ? -11.333 9.360 6.359 1.00 89.12 201 ASN A CA 1
ATOM 1682 C C . ASN A 1 201 ? -10.282 8.781 7.311 1.00 89.12 201 ASN A C 1
ATOM 1684 O O . ASN A 1 201 ? -9.953 7.589 7.231 1.00 89.12 201 ASN A O 1
ATOM 1688 N N . PHE A 1 202 ? -9.812 9.609 8.241 1.00 92.62 202 PHE A N 1
ATOM 1689 C CA . PHE A 1 202 ? -8.918 9.188 9.311 1.00 92.62 202 PHE A CA 1
ATOM 1690 C C . PHE A 1 202 ? -9.666 9.030 10.624 1.00 92.62 202 PHE A C 1
ATOM 1692 O O . PHE A 1 202 ? -10.572 9.803 10.940 1.00 92.62 202 PHE A O 1
ATOM 1699 N N . TYR A 1 203 ? -9.239 8.050 11.410 1.00 92.75 203 TYR A N 1
ATOM 1700 C CA . TYR A 1 203 ? -9.831 7.724 12.696 1.00 92.75 203 TYR A CA 1
ATOM 1701 C C . TYR A 1 203 ? -8.757 7.566 13.766 1.00 92.75 203 TYR A C 1
ATOM 1703 O O . TYR A 1 203 ? -7.714 6.956 13.530 1.00 92.75 203 TYR A O 1
ATOM 1711 N N . SER A 1 204 ? -9.040 8.060 14.966 1.00 92.81 204 SER A N 1
ATOM 1712 C CA . SER A 1 204 ? -8.295 7.720 16.180 1.00 92.81 204 SER A CA 1
ATOM 1713 C C . SER A 1 204 ? -9.255 7.586 17.360 1.00 92.81 204 SER A C 1
ATOM 1715 O O . SER A 1 204 ? -10.420 7.965 17.267 1.00 92.81 204 SER A O 1
ATOM 1717 N N . LEU A 1 205 ? -8.800 7.023 18.477 1.00 91.12 205 LEU A N 1
ATOM 1718 C CA . LEU A 1 205 ? -9.639 6.916 19.674 1.00 91.12 205 LEU A CA 1
ATOM 1719 C C . LEU A 1 205 ? -9.710 8.258 20.411 1.00 91.12 205 LEU A C 1
ATOM 1721 O O . LEU A 1 205 ? -8.697 8.937 20.539 1.00 91.12 205 LEU A O 1
ATOM 1725 N N . GLU A 1 206 ? -10.872 8.606 20.972 1.00 88.88 206 GLU A N 1
ATOM 1726 C CA . GLU A 1 206 ? -11.081 9.841 21.752 1.00 88.88 206 GLU A CA 1
ATOM 1727 C C . GLU A 1 206 ? -10.078 10.001 22.899 1.00 88.88 206 GLU A C 1
ATOM 1729 O O . GLU A 1 206 ? -9.625 11.107 23.174 1.00 88.88 206 GLU A O 1
ATOM 1734 N N . LYS A 1 207 ? -9.646 8.897 23.518 1.00 87.62 207 LYS A N 1
ATOM 1735 C CA . LYS A 1 207 ? -8.603 8.912 24.558 1.00 87.62 207 LYS A CA 1
ATOM 1736 C C . LYS A 1 207 ? -7.236 9.429 24.068 1.00 87.62 207 LYS A C 1
ATOM 1738 O O . LYS A 1 207 ? -6.350 9.655 24.881 1.00 87.62 207 LYS A O 1
ATOM 1743 N N . TYR A 1 208 ? -7.050 9.576 22.754 1.00 86.50 208 TYR A N 1
ATOM 1744 C CA . TYR A 1 208 ? -5.856 10.132 22.110 1.00 86.50 208 TYR A CA 1
ATOM 1745 C C . TYR A 1 208 ? -6.084 11.530 21.530 1.00 86.50 208 TYR A C 1
ATOM 1747 O O . TYR A 1 208 ? -5.224 12.037 20.814 1.00 86.50 208 TYR A O 1
ATOM 1755 N N . LYS A 1 209 ? -7.219 12.167 21.835 1.00 82.94 209 LYS A N 1
ATOM 1756 C CA . LYS A 1 209 ? -7.563 13.496 21.323 1.00 82.94 209 LYS A CA 1
ATOM 1757 C C . LYS A 1 209 ? -6.573 14.580 21.727 1.00 82.94 209 LYS A C 1
ATOM 1759 O O . LYS A 1 209 ? -6.387 15.524 20.974 1.00 82.94 209 LYS A O 1
ATOM 1764 N N . ASP A 1 210 ? -5.885 14.417 22.850 1.00 80.44 210 ASP A N 1
ATOM 1765 C CA . ASP A 1 210 ? -4.875 15.374 23.312 1.00 80.44 210 ASP A CA 1
ATOM 1766 C C . ASP A 1 210 ? -3.475 15.108 22.721 1.00 80.44 210 ASP A C 1
ATOM 1768 O O . ASP A 1 210 ? -2.498 15.746 23.110 1.00 80.44 210 ASP A O 1
ATOM 1772 N N . ASN A 1 211 ? -3.343 14.177 21.765 1.00 79.56 211 ASN A N 1
ATOM 1773 C CA . ASN A 1 211 ? -2.078 13.941 21.076 1.00 79.56 211 ASN A CA 1
ATOM 1774 C C . ASN A 1 211 ? -1.710 15.155 20.198 1.00 79.56 211 ASN A C 1
ATOM 1776 O O . ASN A 1 211 ? -2.366 15.454 19.197 1.00 79.56 211 ASN A O 1
ATOM 1780 N N . ILE A 1 212 ? -0.624 15.831 20.579 1.00 67.12 212 ILE A N 1
ATOM 1781 C CA . ILE A 1 212 ? -0.129 17.062 19.949 1.00 67.12 212 ILE A CA 1
ATOM 1782 C C . ILE A 1 212 ? 0.202 16.856 18.466 1.00 67.12 212 ILE A C 1
ATOM 1784 O O . ILE A 1 212 ? -0.063 17.739 17.654 1.00 67.12 212 ILE A O 1
ATOM 1788 N N . GLU A 1 213 ? 0.761 15.705 18.088 1.00 74.44 213 GLU A N 1
ATOM 1789 C CA . GLU A 1 213 ? 1.121 15.433 16.692 1.00 74.44 213 GLU A CA 1
ATOM 1790 C C . GLU A 1 213 ? -0.129 15.344 15.814 1.00 74.44 213 GLU A C 1
ATOM 1792 O O . GLU A 1 213 ? -0.177 15.973 14.759 1.00 74.44 213 GLU A O 1
ATOM 1797 N N . LEU A 1 214 ? -1.170 14.644 16.279 1.00 77.50 214 LEU A N 1
ATOM 1798 C CA . LEU A 1 214 ? -2.443 14.553 15.558 1.00 77.50 214 LEU A CA 1
ATOM 1799 C C . LEU A 1 214 ? -3.094 15.928 15.397 1.00 77.50 214 LEU A C 1
ATOM 1801 O O . LEU A 1 214 ? -3.499 16.293 14.295 1.00 77.50 214 LEU A O 1
ATOM 1805 N N . ASN A 1 215 ? -3.147 16.706 16.476 1.00 72.69 215 ASN A N 1
ATOM 1806 C CA . ASN A 1 215 ? -3.808 18.011 16.477 1.00 72.69 215 ASN A CA 1
ATOM 1807 C C . ASN A 1 215 ? -3.078 19.068 15.643 1.00 72.69 215 ASN A C 1
ATOM 1809 O O . ASN A 1 215 ? -3.716 19.984 15.133 1.00 72.69 215 ASN A O 1
ATOM 1813 N N . ASN A 1 216 ? -1.756 18.954 15.503 1.00 78.31 216 ASN A N 1
ATOM 1814 C CA . ASN A 1 216 ? -0.966 19.890 14.705 1.00 78.31 216 ASN A CA 1
ATOM 1815 C C . ASN A 1 216 ? -1.011 19.593 13.202 1.00 78.31 216 ASN A C 1
ATOM 1817 O O . ASN A 1 216 ? -0.697 20.475 12.408 1.00 78.31 216 ASN A O 1
ATOM 1821 N N . ILE A 1 217 ? -1.322 18.354 12.814 1.00 83.25 217 ILE A N 1
ATOM 1822 C CA . ILE A 1 217 ? -1.230 17.903 11.419 1.00 83.25 217 ILE A CA 1
ATOM 1823 C C . ILE A 1 217 ? -2.605 17.827 10.771 1.00 83.25 217 ILE A C 1
ATOM 1825 O O . ILE A 1 217 ? -2.760 18.231 9.622 1.00 83.25 217 ILE A O 1
ATOM 1829 N N . PHE A 1 218 ? -3.604 17.319 11.492 1.00 82.88 218 PHE A N 1
ATOM 1830 C CA . PHE A 1 218 ? -4.948 17.178 10.955 1.00 82.88 218 PHE A CA 1
ATOM 1831 C C . PHE A 1 218 ? -5.779 18.431 11.220 1.00 82.88 218 PHE A C 1
ATOM 1833 O O . PHE A 1 218 ? -5.988 18.845 12.360 1.00 82.88 218 PHE A O 1
ATOM 1840 N N . ASN A 1 219 ? -6.355 18.982 10.158 1.00 78.00 219 ASN A N 1
ATOM 1841 C CA . ASN A 1 219 ? -7.440 19.945 10.263 1.00 78.00 219 ASN A CA 1
ATOM 1842 C C . ASN A 1 219 ? -8.679 19.276 10.885 1.00 78.00 219 ASN A C 1
ATOM 1844 O O . ASN A 1 219 ? -8.897 18.073 10.720 1.00 78.00 219 ASN A O 1
ATOM 1848 N N . LYS A 1 220 ? -9.547 20.068 11.536 1.00 67.75 220 LYS A N 1
ATOM 1849 C CA . LYS A 1 220 ? -10.722 19.586 12.304 1.00 67.75 220 LYS A CA 1
ATOM 1850 C C . LYS A 1 220 ? -11.629 18.586 11.568 1.00 67.75 220 LYS A C 1
ATOM 1852 O O . LYS A 1 220 ? -12.289 17.796 12.231 1.00 67.75 220 LYS A O 1
ATOM 1857 N N . ASN A 1 221 ? -11.661 18.612 10.235 1.00 72.81 221 ASN A N 1
ATOM 1858 C CA . ASN A 1 221 ? -12.530 17.754 9.422 1.00 72.81 221 ASN A CA 1
ATOM 1859 C C . ASN A 1 221 ? -11.814 16.536 8.810 1.00 72.81 221 ASN A C 1
ATOM 1861 O O . ASN A 1 221 ? -12.461 15.734 8.146 1.00 72.81 221 ASN A O 1
ATOM 1865 N N . GLN A 1 222 ? -10.497 16.402 8.990 1.00 84.38 222 GLN A N 1
ATOM 1866 C CA . GLN A 1 222 ? -9.711 15.315 8.393 1.00 84.38 222 GLN A CA 1
ATOM 1867 C C . GLN A 1 222 ? -9.639 14.092 9.317 1.00 84.38 222 GLN A C 1
ATOM 1869 O O . GLN A 1 222 ? -9.614 12.960 8.840 1.00 84.38 222 GLN A O 1
ATOM 1874 N N . LEU A 1 223 ? -9.645 14.310 10.637 1.00 89.50 223 LEU A N 1
ATOM 1875 C CA . LEU A 1 223 ? -9.533 13.265 11.654 1.00 89.50 223 LEU A CA 1
ATOM 1876 C C . LEU A 1 223 ? -10.794 13.188 12.516 1.00 89.50 223 LEU A C 1
ATOM 1878 O O . LEU A 1 223 ? -11.176 14.152 13.176 1.00 89.50 223 LEU A O 1
ATOM 1882 N N . SER A 1 224 ? -11.407 12.009 12.548 1.00 90.81 224 SER A N 1
ATOM 1883 C CA . SER A 1 224 ? -12.531 11.696 13.428 1.00 90.81 224 SER A CA 1
ATOM 1884 C C . SER A 1 224 ? -12.048 10.957 14.672 1.00 90.81 224 SER A C 1
ATOM 1886 O O . SER A 1 224 ? -11.415 9.904 14.578 1.00 90.81 224 SER A O 1
ATOM 1888 N N . PHE A 1 225 ? -12.384 11.475 15.850 1.00 90.25 225 PHE A N 1
ATOM 1889 C CA . PHE A 1 225 ? -12.176 10.755 17.102 1.00 90.25 225 PHE A CA 1
ATOM 1890 C C . PHE A 1 225 ? -13.400 9.896 17.420 1.00 90.25 225 PHE A C 1
ATOM 1892 O O . PHE A 1 225 ? -14.521 10.399 17.423 1.00 90.25 225 PHE A O 1
ATOM 1899 N N . VAL A 1 226 ? -13.182 8.607 17.673 1.00 90.69 226 VAL A N 1
ATOM 1900 C CA . VAL A 1 226 ? -14.230 7.635 18.016 1.00 90.69 226 VAL A CA 1
ATOM 1901 C C . VAL A 1 226 ? -14.058 7.132 19.447 1.00 90.69 226 VAL A C 1
ATOM 1903 O O . VAL A 1 226 ? -12.933 6.984 19.931 1.00 90.69 226 VAL A O 1
ATOM 1906 N N . LYS A 1 227 ? -15.161 6.857 20.148 1.00 86.50 227 LYS A N 1
ATOM 1907 C CA . LYS A 1 227 ? -15.114 6.345 21.529 1.00 86.50 227 LYS A CA 1
ATOM 1908 C C . LYS A 1 227 ? -14.568 4.930 21.555 1.00 86.50 227 LYS A C 1
ATOM 1910 O O . LYS A 1 227 ? -13.738 4.588 22.399 1.00 86.50 227 LYS A O 1
ATOM 1915 N N . GLN A 1 228 ? -15.034 4.123 20.612 1.00 86.19 228 GLN A N 1
ATOM 1916 C CA . GLN A 1 228 ? -14.625 2.747 20.423 1.00 86.19 228 GLN A CA 1
ATOM 1917 C C . GLN A 1 228 ? -14.302 2.512 18.953 1.00 86.19 228 GLN A C 1
ATOM 1919 O O . GLN A 1 228 ? -14.829 3.166 18.059 1.00 86.19 228 GLN A O 1
ATOM 1924 N N . ILE A 1 229 ? -13.420 1.549 18.694 1.00 84.44 229 ILE A N 1
ATOM 1925 C CA . ILE A 1 229 ? -13.063 1.172 17.324 1.00 84.44 229 ILE A CA 1
ATOM 1926 C C . ILE A 1 229 ? -14.301 0.708 16.548 1.00 84.44 229 ILE A C 1
ATOM 1928 O O . ILE A 1 229 ? -14.420 1.011 15.366 1.00 84.44 229 ILE A O 1
ATOM 1932 N N . ASP A 1 230 ? -15.246 0.054 17.223 1.00 83.19 230 ASP A N 1
ATOM 1933 C CA . ASP A 1 230 ? -16.486 -0.442 16.622 1.00 83.19 230 ASP A CA 1
ATOM 1934 C C . ASP A 1 230 ? -17.383 0.680 16.054 1.00 83.19 230 ASP A C 1
ATOM 1936 O O . ASP A 1 230 ? -18.194 0.418 15.168 1.00 83.19 230 ASP A O 1
ATOM 1940 N N . ASP A 1 231 ? -17.181 1.938 16.469 1.00 83.69 231 ASP A N 1
ATOM 1941 C CA . ASP A 1 231 ? -17.908 3.101 15.939 1.00 83.69 231 ASP A CA 1
ATOM 1942 C C . ASP A 1 231 ? -17.436 3.506 14.524 1.00 83.69 231 ASP A C 1
ATOM 1944 O O . ASP A 1 231 ? -18.026 4.378 13.875 1.00 83.69 231 ASP A O 1
ATOM 1948 N N . ILE A 1 232 ? -16.361 2.895 14.009 1.00 83.31 232 ILE A N 1
ATOM 1949 C CA . ILE A 1 232 ? -15.884 3.124 12.642 1.00 83.31 232 ILE A CA 1
ATOM 1950 C C . ILE A 1 232 ? -16.855 2.445 11.664 1.00 83.31 232 ILE A C 1
ATOM 1952 O O . ILE A 1 232 ? -16.665 1.309 11.230 1.00 83.31 232 ILE A O 1
ATOM 1956 N N . ASN A 1 233 ? -17.891 3.179 11.257 1.00 73.94 233 ASN A N 1
ATOM 1957 C CA . ASN A 1 233 ? -18.941 2.702 10.353 1.00 73.94 233 ASN A CA 1
ATOM 1958 C C . ASN A 1 233 ? -18.419 2.370 8.952 1.00 73.94 233 ASN A C 1
ATOM 1960 O O . ASN A 1 233 ? -18.429 3.225 8.063 1.00 73.94 233 ASN A O 1
ATOM 1964 N N . PHE A 1 234 ? -17.977 1.136 8.697 1.00 65.62 234 PHE A N 1
ATOM 1965 C CA . PHE A 1 234 ? -17.799 0.593 7.341 1.00 65.62 234 PHE A CA 1
ATOM 1966 C C . PHE A 1 234 ? -19.165 0.341 6.693 1.00 65.62 234 PHE A C 1
ATOM 1968 O O . PHE A 1 234 ? -19.525 -0.794 6.403 1.00 65.62 234 PHE A O 1
ATOM 1975 N N . LEU A 1 235 ? -19.952 1.399 6.478 1.00 48.09 235 LEU A N 1
ATOM 1976 C CA . LEU A 1 235 ? -21.106 1.304 5.597 1.00 48.09 235 LEU A CA 1
ATOM 1977 C C . LEU A 1 235 ? -20.575 1.014 4.195 1.00 48.09 235 LEU A C 1
ATOM 1979 O O . LEU A 1 235 ? -19.961 1.857 3.541 1.00 48.09 235 LEU A O 1
ATOM 1983 N N . VAL A 1 236 ? -20.750 -0.243 3.808 1.00 39.75 236 VAL A N 1
ATOM 1984 C CA . VAL A 1 236 ? -20.457 -0.798 2.498 1.00 39.75 236 VAL A CA 1
ATOM 1985 C C . VAL A 1 236 ? -21.294 -0.011 1.493 1.00 39.75 236 VAL A C 1
ATOM 1987 O O . VAL A 1 236 ? -22.498 -0.236 1.388 1.00 39.75 236 VAL A O 1
ATOM 1990 N N . LYS A 1 237 ? -20.680 0.916 0.747 1.00 32.38 237 LYS A N 1
ATOM 1991 C CA . LYS A 1 237 ? -21.199 1.172 -0.598 1.00 32.38 237 LYS A CA 1
ATOM 1992 C C . LYS A 1 237 ? -20.994 -0.142 -1.345 1.00 32.38 237 LYS A C 1
ATOM 1994 O O . LYS A 1 237 ? -19.856 -0.572 -1.537 1.00 32.38 237 LYS A O 1
ATOM 1999 N N . SER A 1 238 ? -22.112 -0.836 -1.528 1.00 33.38 238 SER A N 1
ATOM 2000 C CA . SER A 1 238 ? -22.236 -2.084 -2.276 1.00 33.38 238 SER A CA 1
ATOM 2001 C C . SER A 1 238 ? -21.956 -1.818 -3.744 1.00 33.38 238 SER A C 1
ATOM 2003 O O . SER A 1 238 ? -22.285 -0.699 -4.200 1.00 33.38 238 SER A O 1
#

pLDDT: mean 87.65, std 9.94, range [32.38, 97.25]

Foldseek 3Di:
DVLVLLVLCVVVQLALVSSVCCVVVVPDDDVVVSVVDDCDDPWHKAAPPHPLRDPLQVQFPSRQRMKTKDEDSPCLQWAEEEEDAEDDLVQLVLVQVVQVVVYEYEYELVNDDPSSVVCCQVVLRAYEYEYAEAPVPRPPPPGDRHRYMYIYSGNHGPDDYDLLPDSLRVSLSSHQEYEDDDHDLSSLQSNCVRCVVPNHAYEYAPVCVPPPSCVVRDDPPRYDHDPGPNPPDPPDPD

Organism: NCBI:txid2838770